Protein AF-A0A0W0SE00-F1 (afdb_monomer_lite)

Organism: NCBI:txid29422

Secondary structure (DSSP, 8-state):
-HHHHHHHHHHHHHHHHHHHHH--SHHHHHHHHHHHHHHHHHHHHHHHHHHT--TTHHHHHHHHHHHHHHHHHHHHHHTT--TTS--SSPP-------S-GGGT---------------------------------PPP----------------------------TT-----HHHHHHHHHHHHHGGGTS---HHHHHHHHHHHHHHHHHHHHHHHHHHHHHHHHHHHHHHHHHHHHHHHHHHHHHHHHHHHHHHHHHHHHHHHHHHHHHHHHHTT----HHHHHHHHHHHHHHHHHHHS----TTTTT-------

InterPro domains:
  IPR004827 Basic-leucine zipper domain [PF00170] (198-258)
  IPR004827 Basic-leucine zipper domain [PS00036] (204-218)
  IPR004827 Basic-leucine zipper domain [PS50217] (198-261)
  IPR004827 Basic-leucine zipper domain [SM00338] (196-260)
  IPR043452 Plant bZIP transcription factors [PTHR22952] (100-255)
  IPR046347 Basic-leucine zipper domain superfamily [SSF57959] (200-258)

Sequence (319 aa):
MLDFYQEEQRKQLTLKLFVEVSFQDNTSKKLSLLTEQQLGLLDKLINLELMGELLDSLSLSNQYALNYDEQQGLLAVLLGTGAASETWLPALNFPTTKTSLSDFLVEESFNLPDLFPTNDEQNILALKSVTTLPPKVTFPGSFFSNPQISLDSSFIIEDSPSLVYSQGNGISKLKGKEVLSDLEKLGQKKEAAKITESQKKEERMIRNRLSAQKSRARKKELKANLEGEFERLTKENETLKTEVLELQVKNQTLKQNLEEEFNMLKTILASIEDRSLQGEPISSQERLLREQIMALLLLSTNAAPITQEELGERPVSSW

Foldseek 3Di:
DLVVLVVVLVVLVVVLVCLVPPDDDPLSVVLNVLSVVLNVLSVVLNVCVVVVPDPCNVVSVVVNVVSLVVSQVSVCVVVVPPPPDDRPDDPPPPVPCPVPVVVVPPPPPPPDDDPDDDDDDDDDDDDDDDDDDDDDDDDDDDDDPPPPPPPPPPPPPDDDDDPPPDPPPDPPPPPVVVLVVVLVVLVVVVVPDDDDPVSVVVNVVSVVVVVVVVVVVVVVVVVVVVVVVVVVVVVVVVVVVVVVVVVVVVVVVVVVVVVVVLVVLVVLLVVQVVCVVVVHDDDPVSVVSNVVSVVVVVVVVPPPPCPVVNVPDDPPDDD

pLDDT: mean 75.25, std 22.8, range [32.91, 98.06]

Radius of gyration: 38.36 Å; chains: 1; bounding box: 84×66×117 Å

Structure (mmCIF, N/CA/C/O backbone):
data_AF-A0A0W0SE00-F1
#
_entry.id   AF-A0A0W0SE00-F1
#
loop_
_atom_site.group_PDB
_atom_site.id
_atom_site.type_symbol
_atom_site.label_atom_id
_atom_site.label_alt_id
_atom_site.label_comp_id
_atom_site.label_asym_id
_atom_site.label_entity_id
_atom_site.label_seq_id
_atom_site.pdbx_PDB_ins_code
_atom_site.Cartn_x
_atom_site.Cartn_y
_atom_site.Cartn_z
_atom_site.occupancy
_atom_site.B_iso_or_equiv
_atom_site.auth_seq_id
_atom_site.auth_comp_id
_atom_site.auth_asym_id
_atom_site.auth_atom_id
_atom_site.pdbx_PDB_model_num
ATOM 1 N N . MET A 1 1 ? 1.188 -16.315 18.667 1.00 87.31 1 MET A N 1
ATOM 2 C CA . MET A 1 1 ? 2.452 -15.635 18.305 1.00 87.31 1 MET A CA 1
ATOM 3 C C . MET A 1 1 ? 2.443 -15.145 16.874 1.00 87.31 1 MET A C 1
ATOM 5 O O . MET A 1 1 ? 2.827 -14.007 16.646 1.00 87.31 1 MET A O 1
ATOM 9 N N . LEU A 1 2 ? 1.943 -15.951 15.937 1.00 91.25 2 LEU A N 1
ATOM 10 C CA . LEU A 1 2 ? 1.813 -15.577 14.529 1.00 91.25 2 LEU A CA 1
ATOM 11 C C . LEU A 1 2 ? 1.192 -14.186 14.294 1.00 91.25 2 LEU A C 1
ATOM 13 O O . LEU A 1 2 ? 1.810 -13.357 13.631 1.00 91.25 2 LEU A O 1
ATOM 17 N N . ASP A 1 3 ? 0.031 -13.901 14.894 1.00 90.06 3 ASP A N 1
ATOM 18 C CA . ASP A 1 3 ? -0.657 -12.608 14.729 1.00 90.06 3 ASP A CA 1
ATOM 19 C C . ASP A 1 3 ? 0.207 -11.419 15.170 1.00 90.06 3 ASP A C 1
ATOM 21 O O . ASP A 1 3 ? 0.224 -10.383 14.509 1.00 90.06 3 ASP A O 1
ATOM 25 N N . PHE A 1 4 ? 0.976 -11.588 16.251 1.00 90.62 4 PHE A N 1
ATOM 26 C CA . PHE A 1 4 ? 1.907 -10.573 16.741 1.00 90.62 4 PHE A CA 1
ATOM 27 C C . PHE A 1 4 ? 3.012 -10.297 15.715 1.00 90.62 4 PHE A C 1
ATOM 29 O O . PHE A 1 4 ? 3.267 -9.139 15.393 1.00 90.62 4 PHE A O 1
ATOM 36 N N . TYR A 1 5 ? 3.632 -11.340 15.151 1.00 93.31 5 TYR A N 1
ATOM 37 C CA . TYR A 1 5 ? 4.670 -11.157 14.133 1.00 93.31 5 TYR A CA 1
ATOM 38 C C . TYR A 1 5 ? 4.123 -10.523 12.852 1.00 93.31 5 TYR A C 1
ATOM 40 O O . TYR A 1 5 ? 4.778 -9.660 12.273 1.00 93.31 5 TYR A O 1
ATOM 48 N N . GLN A 1 6 ? 2.910 -10.890 12.433 1.00 93.94 6 GLN A N 1
ATOM 49 C CA . GLN A 1 6 ? 2.250 -10.270 11.282 1.00 93.94 6 GLN A CA 1
ATOM 50 C C . GLN A 1 6 ? 1.906 -8.799 11.536 1.00 93.94 6 GLN A C 1
ATOM 52 O O . GLN A 1 6 ? 2.046 -7.963 10.643 1.00 93.94 6 GLN A O 1
ATOM 57 N N . GLU A 1 7 ? 1.449 -8.457 12.741 1.00 91.56 7 GLU A N 1
ATOM 58 C CA . GLU A 1 7 ? 1.179 -7.071 13.113 1.00 91.56 7 GLU A CA 1
ATOM 59 C C . GLU A 1 7 ? 2.470 -6.239 13.122 1.00 91.56 7 GLU A C 1
ATOM 61 O O . GLU A 1 7 ? 2.508 -5.154 12.538 1.00 91.56 7 GLU A O 1
ATOM 66 N N . GLU A 1 8 ? 3.547 -6.764 13.711 1.00 92.62 8 GLU A N 1
ATOM 67 C CA . GLU A 1 8 ? 4.860 -6.115 13.692 1.00 92.62 8 GLU A CA 1
ATOM 68 C C . GLU A 1 8 ? 5.407 -5.965 12.267 1.00 92.62 8 GLU A C 1
ATOM 70 O O . GLU A 1 8 ? 5.905 -4.898 11.915 1.00 92.62 8 GLU A O 1
ATOM 75 N N . GLN A 1 9 ? 5.223 -6.957 11.392 1.00 95.31 9 GLN A N 1
ATOM 76 C CA . GLN A 1 9 ? 5.623 -6.868 9.983 1.00 95.31 9 GLN A CA 1
ATOM 77 C C . GLN A 1 9 ? 4.920 -5.704 9.267 1.00 95.31 9 GLN A C 1
ATOM 79 O O . GLN A 1 9 ? 5.565 -4.931 8.553 1.00 95.31 9 GLN A O 1
ATOM 84 N N . ARG A 1 10 ? 3.615 -5.500 9.506 1.00 93.81 10 ARG A N 1
ATOM 85 C CA . ARG A 1 10 ? 2.874 -4.348 8.954 1.00 93.81 10 ARG A CA 1
ATOM 86 C C . ARG A 1 10 ? 3.407 -3.016 9.485 1.00 93.81 10 ARG A C 1
ATOM 88 O O . ARG A 1 10 ? 3.527 -2.057 8.716 1.00 93.81 10 ARG A O 1
ATOM 95 N N . LYS A 1 11 ? 3.751 -2.943 10.776 1.00 91.94 11 LYS A N 1
ATOM 96 C CA . LYS A 1 11 ? 4.345 -1.738 11.382 1.00 91.94 11 LYS A CA 1
ATOM 97 C C . LYS A 1 11 ? 5.709 -1.427 10.770 1.00 91.94 11 LYS A C 1
ATOM 99 O O . LYS A 1 11 ? 5.937 -0.286 10.381 1.00 91.94 11 LYS A O 1
ATOM 104 N N . GLN A 1 12 ? 6.566 -2.432 10.592 1.00 94.44 12 GLN A N 1
ATOM 105 C CA . GLN A 1 12 ? 7.883 -2.270 9.967 1.00 94.44 12 GLN A CA 1
ATOM 106 C C . GLN A 1 12 ? 7.784 -1.850 8.493 1.00 94.44 12 GLN A C 1
ATOM 108 O O . GLN A 1 12 ? 8.523 -0.974 8.050 1.00 94.44 12 GLN A O 1
ATOM 113 N N . LEU A 1 13 ? 6.818 -2.379 7.732 1.00 94.94 13 LEU A N 1
ATOM 114 C CA . LEU A 1 13 ? 6.548 -1.913 6.364 1.00 94.94 13 LEU A CA 1
ATOM 115 C C . LEU A 1 13 ? 6.109 -0.444 6.323 1.00 94.94 13 LEU A C 1
ATOM 117 O O . LEU A 1 13 ? 6.528 0.306 5.438 1.00 94.94 13 LEU A O 1
ATOM 121 N N . THR A 1 14 ? 5.281 -0.034 7.285 1.00 94.06 14 THR A N 1
ATOM 122 C CA . THR A 1 14 ? 4.832 1.359 7.425 1.00 94.06 14 THR A CA 1
ATOM 123 C C . THR A 1 14 ? 6.002 2.272 7.789 1.00 94.06 14 THR A C 1
ATOM 125 O O . THR A 1 14 ? 6.163 3.332 7.188 1.00 94.06 14 THR A O 1
ATOM 128 N N . LEU A 1 15 ? 6.858 1.837 8.719 1.00 93.19 15 LEU A N 1
ATOM 129 C CA . LEU A 1 15 ? 8.076 2.550 9.093 1.00 93.19 15 LEU A CA 1
ATOM 130 C C . LEU A 1 15 ? 9.018 2.712 7.895 1.00 93.19 15 LEU A C 1
ATOM 132 O O . LEU A 1 15 ? 9.495 3.816 7.652 1.00 93.19 15 LEU A O 1
ATOM 136 N N . LYS A 1 16 ? 9.244 1.645 7.119 1.00 95.44 16 LYS A N 1
ATOM 137 C CA . LYS A 1 16 ? 10.085 1.680 5.915 1.00 95.44 16 LYS A CA 1
ATOM 138 C C . LYS A 1 16 ? 9.619 2.767 4.947 1.00 95.44 16 LYS A C 1
ATOM 140 O O . LYS A 1 16 ? 10.407 3.628 4.571 1.00 95.44 16 LYS A O 1
ATOM 145 N N . LEU A 1 17 ? 8.324 2.767 4.624 1.00 94.12 17 LEU A N 1
ATOM 146 C CA . LEU A 1 17 ? 7.707 3.782 3.765 1.00 94.12 17 LEU A CA 1
ATOM 147 C C . LEU A 1 17 ? 7.895 5.195 4.323 1.00 94.12 17 LEU A C 1
ATOM 149 O O . LEU A 1 17 ? 8.269 6.109 3.594 1.00 94.12 17 LEU A O 1
ATOM 153 N N . PHE A 1 18 ? 7.652 5.379 5.621 1.00 93.38 18 PHE A N 1
ATOM 154 C CA . PHE A 1 18 ? 7.815 6.675 6.270 1.00 93.38 18 PHE A CA 1
ATOM 155 C C . PHE A 1 18 ? 9.257 7.190 6.176 1.00 93.38 18 PHE A C 1
ATOM 157 O O . PHE A 1 18 ? 9.465 8.361 5.853 1.00 93.38 18 PHE A O 1
ATOM 164 N N . VAL A 1 19 ? 10.244 6.323 6.417 1.00 93.19 19 VAL A N 1
ATOM 165 C CA . VAL A 1 19 ? 11.670 6.674 6.379 1.00 93.19 19 VAL A CA 1
ATOM 166 C C . VAL A 1 19 ? 12.122 7.014 4.960 1.00 93.19 19 VAL A C 1
ATOM 168 O O . VAL A 1 19 ? 12.795 8.026 4.775 1.00 93.19 19 VAL A O 1
ATOM 171 N N . GLU A 1 20 ? 11.712 6.217 3.969 1.00 92.75 20 GLU A N 1
ATOM 172 C CA . GLU A 1 20 ? 12.029 6.426 2.548 1.00 92.75 20 GLU A CA 1
ATOM 173 C C . GLU A 1 20 ? 11.481 7.755 2.015 1.00 92.75 20 GLU A C 1
ATOM 175 O O . GLU A 1 20 ? 12.159 8.446 1.258 1.00 92.75 20 GLU A O 1
ATOM 180 N N . VAL A 1 21 ? 10.267 8.134 2.427 1.00 92.94 21 VAL A N 1
ATOM 181 C CA . VAL A 1 21 ? 9.614 9.366 1.961 1.00 92.94 21 VAL A CA 1
ATOM 182 C C . VAL A 1 21 ? 10.143 10.605 2.685 1.00 92.94 21 VAL A C 1
ATOM 184 O O . VAL A 1 21 ? 10.264 11.670 2.079 1.00 92.94 21 VAL A O 1
ATOM 187 N N . SER A 1 22 ? 10.440 10.493 3.980 1.00 90.44 22 SER A N 1
ATOM 188 C CA . SER A 1 22 ? 10.633 11.672 4.834 1.00 90.44 22 SER A CA 1
ATOM 189 C C . SER A 1 22 ? 12.093 12.104 4.985 1.00 90.44 22 SER A C 1
ATOM 191 O O . SER A 1 22 ? 12.338 13.259 5.332 1.00 90.44 22 SER A O 1
ATOM 193 N N . PHE A 1 23 ? 13.069 11.218 4.742 1.00 92.19 23 PHE A N 1
ATOM 194 C CA . PHE A 1 23 ? 14.467 11.484 5.097 1.00 92.19 23 PHE A CA 1
ATOM 195 C C . PHE A 1 23 ? 15.470 10.977 4.049 1.00 92.19 23 PHE A C 1
ATOM 197 O O . PHE A 1 23 ? 15.436 9.821 3.636 1.00 92.19 23 PHE A O 1
ATOM 204 N N . GLN A 1 24 ? 16.444 11.815 3.680 1.00 92.25 24 GLN A N 1
ATOM 205 C CA . GLN A 1 24 ? 17.502 11.487 2.703 1.00 92.25 24 GLN A CA 1
ATOM 206 C C . GLN A 1 24 ? 18.919 11.448 3.308 1.00 92.25 24 GLN A C 1
ATOM 208 O O . GLN A 1 24 ? 19.916 11.383 2.584 1.00 92.25 24 GLN A O 1
ATOM 213 N N . ASP A 1 25 ? 19.034 11.529 4.630 1.00 93.25 25 ASP A N 1
ATOM 214 C CA . ASP A 1 25 ? 20.308 11.591 5.334 1.00 93.25 25 ASP A CA 1
ATOM 215 C C . ASP A 1 25 ? 20.946 10.200 5.535 1.00 93.25 25 ASP A C 1
ATOM 217 O O . ASP A 1 25 ? 20.370 9.143 5.279 1.00 93.25 25 ASP A O 1
ATOM 221 N N . ASN A 1 26 ? 22.207 10.169 5.968 1.00 93.50 26 ASN A N 1
ATOM 222 C CA . ASN A 1 26 ? 22.899 8.893 6.194 1.00 93.50 26 ASN A CA 1
ATOM 223 C C . ASN A 1 26 ? 22.262 8.084 7.340 1.00 93.50 26 ASN A C 1
ATOM 225 O O . ASN A 1 26 ? 22.316 6.854 7.343 1.00 93.50 26 ASN A O 1
ATOM 229 N N . THR A 1 27 ? 21.648 8.775 8.298 1.00 91.88 27 THR A N 1
ATOM 230 C CA . THR A 1 27 ? 20.872 8.204 9.400 1.00 91.88 27 THR A CA 1
ATOM 231 C C . THR A 1 27 ? 19.629 7.474 8.891 1.00 91.88 27 THR A C 1
ATOM 233 O O . THR A 1 27 ? 19.405 6.339 9.314 1.00 91.88 27 THR A O 1
ATOM 236 N N . SER A 1 28 ? 18.892 8.032 7.920 1.00 93.88 28 SER A N 1
ATOM 237 C CA . SER A 1 28 ? 17.762 7.341 7.290 1.00 93.88 28 SER A CA 1
ATOM 238 C C . SER A 1 28 ? 18.184 6.121 6.488 1.00 93.88 28 SER A C 1
ATOM 240 O O . SER A 1 28 ? 17.519 5.093 6.567 1.00 93.88 28 SER A O 1
ATOM 242 N N . LYS A 1 29 ? 19.330 6.165 5.794 1.00 95.31 29 LYS A N 1
ATOM 243 C CA . LYS A 1 29 ? 19.872 4.982 5.098 1.00 95.31 29 LYS A CA 1
ATOM 244 C C . LYS A 1 29 ? 20.171 3.840 6.065 1.00 95.31 29 LYS A C 1
ATOM 246 O O . LYS A 1 29 ? 19.823 2.694 5.790 1.00 95.31 29 LYS A O 1
ATOM 251 N N . LYS A 1 30 ? 20.784 4.149 7.215 1.00 96.56 30 LYS A N 1
ATOM 252 C CA . LYS A 1 30 ? 21.054 3.151 8.259 1.00 96.56 30 LYS A CA 1
ATOM 253 C C . LYS A 1 30 ? 19.754 2.600 8.860 1.00 96.56 30 LYS A C 1
ATOM 255 O O . LYS A 1 30 ? 19.639 1.391 9.039 1.00 96.56 30 LYS A O 1
ATOM 260 N N . LEU A 1 31 ? 18.778 3.467 9.135 1.00 95.94 31 LEU A N 1
ATOM 261 C CA . LEU A 1 31 ? 17.471 3.057 9.651 1.00 95.94 31 LEU A CA 1
ATOM 262 C C . LEU A 1 31 ? 16.701 2.193 8.640 1.00 95.94 31 LEU A C 1
ATOM 264 O O . LEU A 1 31 ? 16.123 1.178 9.024 1.00 95.94 31 LEU A O 1
ATOM 268 N N . SER A 1 32 ? 16.739 2.544 7.354 1.00 96.00 32 SER A N 1
ATOM 269 C CA . SER A 1 32 ? 16.134 1.757 6.276 1.00 96.00 32 SER A CA 1
ATOM 270 C C . SER A 1 32 ? 16.753 0.357 6.203 1.00 96.00 32 SER A C 1
ATOM 272 O O . SER A 1 32 ? 16.026 -0.633 6.254 1.00 96.00 32 SER A O 1
ATOM 274 N N . LEU A 1 33 ? 18.089 0.254 6.246 1.00 96.88 33 LEU A N 1
ATOM 275 C CA . LEU A 1 33 ? 18.791 -1.034 6.277 1.00 96.88 33 LEU A CA 1
ATOM 276 C C . LEU A 1 33 ? 18.379 -1.900 7.481 1.00 96.88 33 LEU A C 1
ATOM 278 O O . LEU A 1 33 ? 18.119 -3.091 7.322 1.00 96.88 33 LEU A O 1
ATOM 282 N N . LEU A 1 34 ? 18.295 -1.323 8.684 1.00 96.38 34 LEU A N 1
ATOM 283 C CA . LEU A 1 34 ? 17.838 -2.055 9.874 1.00 96.38 34 LEU A CA 1
ATOM 284 C C . LEU A 1 34 ? 16.376 -2.500 9.752 1.00 96.38 34 LEU A C 1
ATOM 286 O O . LEU A 1 34 ? 16.025 -3.591 10.193 1.00 96.38 34 LEU A O 1
ATOM 290 N N . THR A 1 35 ? 15.528 -1.673 9.138 1.00 95.62 35 THR A N 1
ATOM 291 C CA . THR A 1 35 ? 14.119 -1.998 8.861 1.00 95.62 35 THR A CA 1
ATOM 292 C C . THR A 1 35 ? 13.997 -3.176 7.899 1.00 95.62 35 THR A C 1
ATOM 294 O O . THR A 1 35 ? 13.219 -4.094 8.147 1.00 95.62 35 THR A O 1
ATOM 297 N N . GLU A 1 36 ? 14.820 -3.225 6.853 1.00 96.44 36 GLU A N 1
ATOM 298 C CA . GLU A 1 36 ? 14.884 -4.379 5.948 1.00 96.44 36 GLU A CA 1
ATOM 299 C C . GLU A 1 36 ? 15.373 -5.648 6.648 1.00 96.44 36 GLU A C 1
ATOM 301 O O . GLU A 1 36 ? 14.790 -6.718 6.469 1.00 96.44 36 GLU A O 1
ATOM 306 N N . GLN A 1 37 ? 16.403 -5.535 7.490 1.00 96.81 37 GLN A N 1
ATOM 307 C CA . GLN A 1 37 ? 16.887 -6.668 8.279 1.00 96.81 37 GLN A CA 1
ATOM 308 C C . GLN A 1 37 ? 15.803 -7.210 9.214 1.00 96.81 37 GLN A C 1
ATOM 310 O O . GLN A 1 37 ? 15.642 -8.425 9.321 1.00 96.81 37 GLN A O 1
ATOM 315 N N . GLN A 1 38 ? 15.037 -6.335 9.868 1.00 95.62 38 GLN A N 1
ATOM 316 C CA . GLN A 1 38 ? 13.934 -6.758 10.724 1.00 95.62 38 GLN A CA 1
ATOM 317 C C . GLN A 1 38 ? 12.791 -7.421 9.969 1.00 95.62 38 GLN A C 1
ATOM 319 O O . GLN A 1 38 ? 12.275 -8.424 10.454 1.00 95.62 38 GLN A O 1
ATOM 324 N N . LEU A 1 39 ? 12.421 -6.911 8.792 1.00 96.56 39 LEU A N 1
ATOM 325 C CA . LEU A 1 39 ? 11.435 -7.574 7.938 1.00 96.56 39 LEU A CA 1
ATOM 326 C C . LEU A 1 39 ? 11.886 -9.001 7.601 1.00 96.56 39 LEU A C 1
ATOM 328 O O . LEU A 1 39 ? 11.121 -9.939 7.793 1.00 96.56 39 LEU A O 1
ATOM 332 N N . GLY A 1 40 ? 13.161 -9.188 7.241 1.00 95.75 40 GLY A N 1
ATOM 333 C CA . GLY A 1 40 ? 13.716 -10.521 6.995 1.00 95.75 40 GLY A CA 1
ATOM 334 C C . GLY A 1 40 ? 13.740 -11.436 8.229 1.00 95.75 40 GLY A C 1
ATOM 335 O O . GLY A 1 40 ? 13.597 -12.651 8.093 1.00 95.75 40 GLY A O 1
ATOM 336 N N . LEU A 1 41 ? 13.913 -10.892 9.440 1.00 95.75 41 LEU A N 1
ATOM 337 C CA . LEU A 1 41 ? 13.805 -11.665 10.688 1.00 95.75 41 LEU A CA 1
ATOM 338 C C . LEU A 1 41 ? 12.354 -12.049 10.994 1.00 95.75 41 LEU A C 1
ATOM 340 O O . LEU A 1 41 ? 12.101 -13.187 11.386 1.00 95.75 41 LEU A O 1
ATOM 344 N N . LEU A 1 42 ? 11.408 -11.132 10.783 1.00 95.62 42 LEU A N 1
ATOM 345 C CA . LEU A 1 42 ? 9.980 -11.385 10.961 1.00 95.62 42 LEU A CA 1
ATOM 346 C C . LEU A 1 42 ? 9.474 -12.440 9.980 1.00 95.62 42 LEU A C 1
ATOM 348 O O . LEU A 1 42 ? 8.769 -13.346 10.407 1.00 95.62 42 LEU A O 1
ATOM 352 N N . ASP A 1 43 ? 9.896 -12.400 8.715 1.00 96.50 43 ASP A N 1
ATOM 353 C CA . ASP A 1 43 ? 9.551 -13.428 7.726 1.00 96.50 43 ASP A CA 1
ATOM 354 C C . ASP A 1 43 ? 10.013 -14.817 8.183 1.00 96.50 43 ASP A C 1
ATOM 356 O O . ASP A 1 43 ? 9.270 -15.794 8.094 1.00 96.50 43 ASP A O 1
ATOM 360 N N . LYS A 1 44 ? 11.230 -14.918 8.734 1.00 95.88 44 LYS A N 1
ATOM 361 C CA . LYS A 1 44 ? 11.749 -16.177 9.292 1.00 95.88 44 LYS A CA 1
ATOM 362 C C . LYS A 1 44 ? 10.951 -16.636 10.510 1.00 95.88 44 LYS A C 1
ATOM 364 O O . LYS A 1 44 ? 10.607 -17.809 10.582 1.00 95.88 44 LYS A O 1
ATOM 369 N N . LEU A 1 45 ? 10.635 -15.733 11.439 1.00 94.62 45 LEU A N 1
ATOM 370 C CA . LEU A 1 45 ? 9.844 -16.044 12.635 1.00 94.62 45 LEU A CA 1
ATOM 371 C C . LEU A 1 45 ? 8.416 -16.484 12.285 1.00 94.62 45 LEU A C 1
ATOM 373 O O 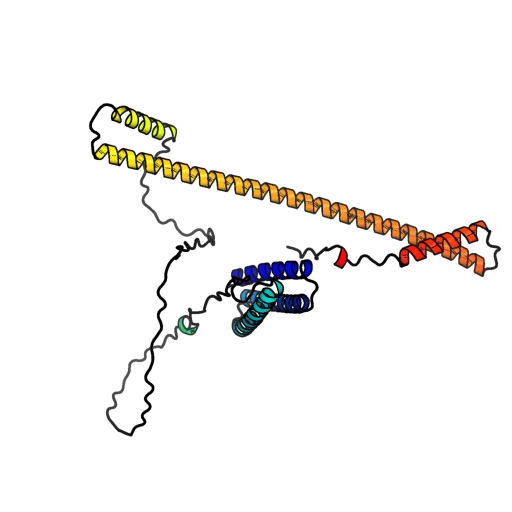. LEU A 1 45 ? 7.931 -17.467 12.835 1.00 94.62 45 LEU A O 1
ATOM 377 N N . ILE A 1 46 ? 7.770 -15.806 11.333 1.00 95.12 46 ILE A N 1
ATOM 378 C CA . ILE A 1 46 ? 6.453 -16.175 10.798 1.00 95.12 46 ILE A CA 1
ATOM 379 C C . ILE A 1 46 ? 6.513 -17.572 10.178 1.00 95.12 46 ILE A C 1
ATOM 381 O O . ILE A 1 46 ? 5.666 -18.409 10.479 1.00 95.12 46 ILE A O 1
ATOM 385 N N . ASN A 1 47 ? 7.528 -17.847 9.354 1.00 94.62 47 ASN A N 1
ATOM 386 C CA . ASN A 1 47 ? 7.694 -19.157 8.728 1.00 94.62 47 ASN A CA 1
ATOM 387 C C . ASN A 1 47 ? 7.947 -20.267 9.759 1.00 94.62 47 ASN A C 1
ATOM 389 O O . ASN A 1 47 ? 7.334 -21.324 9.655 1.00 94.62 47 ASN A O 1
ATOM 393 N N . LEU A 1 48 ? 8.791 -20.039 10.770 1.00 94.62 48 LEU A N 1
ATOM 394 C CA . LEU A 1 48 ? 9.030 -21.016 11.842 1.00 94.62 48 LEU A CA 1
ATOM 395 C C . LEU A 1 48 ? 7.762 -21.310 12.646 1.00 94.62 48 LEU A C 1
ATOM 397 O O . LEU A 1 48 ? 7.474 -22.471 12.929 1.00 94.62 48 LEU A O 1
ATOM 401 N N . GLU A 1 49 ? 6.981 -20.276 12.965 1.00 93.50 49 GLU A N 1
ATOM 402 C CA . GLU A 1 49 ? 5.706 -20.419 13.671 1.00 93.50 49 GLU A CA 1
ATOM 403 C C . GLU A 1 49 ? 4.684 -21.208 12.834 1.00 93.50 49 GLU A C 1
ATOM 405 O O . GLU A 1 49 ? 3.978 -22.059 13.368 1.00 93.50 49 GLU A O 1
ATOM 410 N N . LEU A 1 50 ? 4.639 -20.978 11.516 1.00 93.81 50 LEU A N 1
ATOM 411 C CA . LEU A 1 50 ? 3.794 -21.741 10.589 1.00 93.81 50 LEU A CA 1
ATOM 412 C C . LEU A 1 50 ? 4.233 -23.208 10.456 1.00 93.81 50 LEU A C 1
ATOM 414 O O . LEU A 1 50 ? 3.383 -24.081 10.287 1.00 93.81 50 LEU A O 1
ATOM 418 N N . MET A 1 51 ? 5.538 -23.483 10.532 1.00 93.75 51 MET A N 1
ATOM 419 C CA . MET A 1 51 ? 6.100 -24.840 10.458 1.00 93.75 51 MET A CA 1
ATOM 420 C C . MET A 1 51 ? 6.082 -25.577 11.808 1.00 93.75 51 MET A C 1
ATOM 422 O O . MET A 1 51 ? 6.272 -26.791 11.843 1.00 93.75 51 MET A O 1
ATOM 426 N N . GLY A 1 52 ? 5.849 -24.870 12.919 1.00 90.69 52 GLY A N 1
ATOM 427 C CA . GLY A 1 52 ? 5.883 -25.432 14.272 1.00 90.69 52 GLY A CA 1
ATOM 428 C C . GLY A 1 52 ? 7.293 -25.748 14.794 1.00 90.69 52 GLY A C 1
ATOM 429 O O . GLY A 1 52 ? 7.437 -26.529 15.735 1.00 90.69 52 GLY A O 1
ATOM 430 N N . GLU A 1 53 ? 8.344 -25.168 14.206 1.00 89.12 53 GLU A N 1
ATOM 431 C CA . GLU A 1 53 ? 9.737 -25.405 14.605 1.00 89.12 53 GLU A CA 1
ATOM 432 C C . GLU A 1 53 ? 10.191 -24.408 15.688 1.00 89.12 53 GLU A C 1
ATOM 434 O O . GLU A 1 53 ? 10.377 -23.218 15.440 1.00 89.12 53 GLU A O 1
ATOM 439 N N . LEU A 1 54 ? 10.407 -24.899 16.915 1.00 79.00 54 LEU A N 1
ATOM 440 C CA . LEU A 1 54 ? 10.745 -24.060 18.078 1.00 79.00 54 LEU A CA 1
ATOM 441 C C . LEU A 1 54 ? 12.245 -23.779 18.264 1.00 79.00 54 LEU A C 1
ATOM 443 O O . LEU A 1 54 ? 12.592 -22.800 18.927 1.00 79.00 54 LEU A O 1
ATOM 447 N N . LEU A 1 55 ? 13.138 -24.617 17.721 1.00 75.25 55 LEU A N 1
ATOM 448 C CA . LEU A 1 55 ? 14.557 -24.618 18.114 1.00 75.25 55 LEU A CA 1
ATOM 449 C C . LEU A 1 55 ? 15.313 -23.328 17.744 1.00 75.25 55 LEU A C 1
ATOM 451 O O . LEU A 1 55 ? 16.275 -22.989 18.429 1.00 75.25 55 LEU A O 1
ATOM 455 N N . ASP A 1 56 ? 14.865 -22.596 16.720 1.00 86.06 56 ASP A N 1
ATOM 456 C CA . ASP A 1 56 ? 15.555 -21.395 16.216 1.00 86.06 56 ASP A CA 1
ATOM 457 C C . ASP A 1 56 ? 14.814 -20.076 16.528 1.00 86.06 56 ASP A C 1
ATOM 459 O O . ASP A 1 56 ? 15.339 -18.976 16.335 1.00 86.06 56 ASP A O 1
ATOM 463 N N . SER A 1 57 ? 13.600 -20.169 17.088 1.00 88.81 57 SER A N 1
ATOM 464 C CA . SER A 1 57 ? 12.739 -19.010 17.367 1.00 88.81 57 SER A CA 1
ATOM 465 C C . SER A 1 57 ? 13.347 -18.068 18.417 1.00 88.81 57 SER A C 1
ATOM 467 O O . SER A 1 57 ? 13.325 -16.847 18.256 1.00 88.81 57 SER A O 1
ATOM 469 N N . LEU A 1 58 ? 13.986 -18.613 19.461 1.00 89.00 58 LEU A N 1
ATOM 470 C CA . LEU A 1 58 ? 14.573 -17.803 20.536 1.00 89.00 58 LEU A CA 1
ATOM 471 C C . LEU A 1 58 ? 15.770 -16.962 20.059 1.00 89.00 58 LEU A C 1
ATOM 473 O O . LEU A 1 58 ? 15.886 -15.791 20.419 1.00 89.00 58 LEU A O 1
ATOM 477 N N . SER A 1 59 ? 16.652 -17.547 19.243 1.00 92.44 59 SER A N 1
ATOM 478 C CA . SER A 1 59 ? 17.820 -16.855 18.682 1.00 92.44 59 SER A CA 1
ATOM 479 C C . SER A 1 59 ? 17.387 -15.690 17.786 1.00 92.44 59 SER A C 1
ATOM 481 O O . SER A 1 59 ? 17.821 -14.551 17.979 1.00 92.44 59 SER A O 1
ATOM 483 N N . LEU A 1 60 ? 16.442 -15.952 16.877 1.00 93.38 60 LEU A N 1
ATOM 484 C CA . LEU A 1 60 ? 15.870 -14.944 15.985 1.00 93.38 60 LEU A CA 1
ATOM 485 C C . LEU A 1 60 ? 15.100 -13.857 16.741 1.00 93.38 60 LEU A C 1
ATOM 487 O O . LEU A 1 60 ? 15.220 -12.681 16.402 1.00 93.38 60 LEU A O 1
ATOM 491 N N . SER A 1 61 ? 14.361 -14.215 17.795 1.00 90.94 61 SER A N 1
ATOM 492 C CA . SER A 1 61 ? 13.645 -13.252 18.637 1.00 90.94 61 SER A CA 1
ATOM 493 C C . SER A 1 61 ? 14.601 -12.313 19.379 1.00 90.94 61 SER A C 1
ATOM 495 O O . SER A 1 61 ? 14.338 -11.114 19.468 1.00 90.94 61 SER A O 1
ATOM 497 N N . ASN A 1 62 ? 15.729 -12.829 19.878 1.00 91.56 62 ASN A N 1
ATOM 498 C CA . ASN A 1 62 ? 16.762 -12.006 20.512 1.00 91.56 62 ASN A CA 1
ATOM 499 C C . ASN A 1 62 ? 17.434 -11.070 19.499 1.00 91.56 62 ASN A C 1
ATOM 501 O O . ASN A 1 62 ? 17.661 -9.898 19.796 1.00 91.56 62 ASN A O 1
ATOM 505 N N . GLN A 1 63 ? 17.716 -11.564 18.290 1.00 94.12 63 GLN A N 1
ATOM 506 C CA . GLN A 1 63 ? 18.272 -10.739 17.219 1.00 94.12 63 GLN A CA 1
ATOM 507 C C . GLN A 1 63 ? 17.293 -9.637 16.787 1.00 94.12 63 GLN A C 1
ATOM 509 O O . GLN A 1 63 ? 17.698 -8.493 16.587 1.00 94.12 63 GLN A O 1
ATOM 514 N N . TYR A 1 64 ? 16.001 -9.960 16.701 1.00 93.88 64 TYR A N 1
ATOM 515 C CA . TYR A 1 64 ? 14.950 -8.991 16.407 1.00 93.88 64 TYR A CA 1
ATOM 516 C C . TYR A 1 64 ? 14.886 -7.890 17.477 1.00 93.88 64 TYR A C 1
ATOM 518 O O . TYR A 1 64 ? 14.876 -6.711 17.126 1.00 93.88 64 TYR A O 1
ATOM 526 N N . ALA A 1 65 ? 14.929 -8.262 18.764 1.00 91.75 65 ALA A N 1
ATOM 527 C CA . ALA A 1 65 ? 14.926 -7.318 19.883 1.00 91.75 65 ALA A CA 1
ATOM 528 C C . ALA A 1 65 ? 16.118 -6.345 19.841 1.00 91.75 65 ALA A C 1
ATOM 530 O O . ALA A 1 65 ? 15.926 -5.137 19.941 1.00 91.75 65 ALA A O 1
ATOM 531 N N . LEU A 1 66 ? 17.335 -6.855 19.612 1.00 92.44 66 LEU A N 1
ATOM 532 C CA . LEU A 1 66 ? 18.541 -6.023 19.508 1.00 92.44 66 LEU A CA 1
ATOM 533 C C . LEU A 1 66 ? 18.447 -5.012 18.359 1.00 92.44 66 LEU A C 1
ATOM 535 O O . LEU A 1 66 ? 18.753 -3.833 18.542 1.00 92.44 66 LEU A O 1
ATOM 539 N N . ASN A 1 67 ? 17.977 -5.455 17.189 1.00 93.56 67 ASN A N 1
ATOM 540 C CA . ASN A 1 67 ? 17.779 -4.563 16.048 1.00 93.56 67 ASN A CA 1
ATOM 541 C C . ASN A 1 67 ? 16.711 -3.497 16.340 1.00 93.56 67 ASN A C 1
ATOM 543 O O . ASN A 1 67 ? 16.808 -2.378 15.842 1.00 93.56 67 ASN A O 1
ATOM 547 N N . TYR A 1 68 ? 15.696 -3.832 17.139 1.00 92.69 68 TYR A N 1
ATOM 548 C CA . TYR A 1 68 ? 14.592 -2.928 17.468 1.00 92.69 68 TYR A CA 1
ATOM 549 C C . TYR A 1 68 ? 15.034 -1.790 18.378 1.00 92.69 68 TYR A C 1
ATOM 551 O O . TYR A 1 68 ? 14.684 -0.634 18.143 1.00 92.69 68 TYR A O 1
ATOM 559 N N . ASP A 1 69 ? 15.862 -2.099 19.371 1.00 90.50 69 ASP A N 1
ATOM 560 C CA . ASP A 1 69 ? 16.444 -1.090 20.251 1.00 90.50 69 ASP A CA 1
ATOM 561 C C . ASP A 1 69 ? 17.354 -0.128 19.466 1.00 90.50 69 ASP A C 1
ATOM 563 O O . ASP A 1 69 ? 17.322 1.087 19.682 1.00 90.50 69 ASP A O 1
ATOM 567 N N . GLU A 1 70 ? 18.121 -0.641 18.496 1.00 94.19 70 GLU A N 1
ATOM 568 C CA . GLU A 1 70 ? 18.936 0.209 17.621 1.00 94.19 70 GLU A CA 1
ATOM 569 C C . GLU A 1 70 ? 18.072 1.105 16.716 1.00 94.19 70 GLU A C 1
ATOM 571 O O . GLU A 1 70 ? 18.353 2.302 16.585 1.00 94.19 70 GLU A O 1
ATOM 576 N N . GLN A 1 71 ? 16.994 0.569 16.133 1.00 93.94 71 GLN A N 1
ATOM 577 C CA . GLN A 1 71 ? 16.040 1.356 15.342 1.00 93.94 71 GLN A CA 1
ATOM 578 C C . GLN A 1 71 ? 15.401 2.483 16.156 1.00 93.94 71 GLN A C 1
ATOM 580 O O . GLN A 1 71 ? 15.321 3.608 15.664 1.00 93.94 71 GLN A O 1
ATOM 585 N N . GLN A 1 72 ? 14.980 2.208 17.394 1.00 90.19 72 GLN A N 1
ATOM 586 C CA . GLN A 1 72 ? 14.432 3.219 18.305 1.00 90.19 72 GLN A CA 1
ATOM 587 C C . GLN A 1 72 ? 15.427 4.355 18.538 1.00 90.19 72 GLN A C 1
ATOM 589 O O . GLN A 1 72 ? 15.061 5.530 18.469 1.00 90.19 72 GLN A O 1
ATOM 594 N N . GLY A 1 73 ? 16.700 4.013 18.759 1.00 90.50 73 GLY A N 1
ATOM 595 C CA . GLY A 1 73 ? 17.767 4.997 18.921 1.00 90.50 73 GLY A CA 1
ATOM 596 C C . GLY A 1 73 ? 17.926 5.896 17.694 1.00 90.50 73 GLY A C 1
ATOM 597 O O . GLY A 1 73 ? 18.008 7.116 17.829 1.00 90.50 73 GLY A O 1
ATOM 598 N N . LEU A 1 74 ? 17.923 5.318 16.490 1.00 92.94 74 LEU A N 1
ATOM 599 C CA . LEU A 1 74 ? 18.030 6.089 15.246 1.00 92.94 74 LEU A CA 1
ATOM 600 C C . LEU A 1 74 ? 16.786 6.939 14.966 1.00 92.94 74 LEU A C 1
ATOM 602 O O . LEU A 1 74 ? 16.923 8.075 14.513 1.00 92.94 74 LEU A O 1
ATOM 606 N N . LEU A 1 75 ? 15.591 6.423 15.258 1.00 91.00 75 LEU A N 1
ATOM 607 C CA . LEU A 1 75 ? 14.340 7.168 15.119 1.00 91.00 75 LEU A CA 1
ATOM 608 C C . LEU A 1 75 ? 14.294 8.385 16.039 1.00 91.00 75 LEU A C 1
ATOM 610 O O . LEU A 1 75 ? 13.929 9.469 15.590 1.00 91.00 75 LEU A O 1
ATOM 614 N N . ALA A 1 76 ? 14.719 8.234 17.294 1.00 89.81 76 ALA A N 1
ATOM 615 C CA . ALA A 1 76 ? 14.794 9.349 18.233 1.00 89.81 76 ALA A CA 1
ATOM 616 C C . ALA A 1 76 ? 15.745 10.452 17.734 1.00 89.81 76 ALA A C 1
ATOM 618 O O . ALA A 1 76 ? 15.428 11.639 17.830 1.00 89.81 76 ALA A O 1
ATOM 619 N N . VAL A 1 77 ? 16.885 10.066 17.145 1.00 91.62 77 VAL A N 1
ATOM 620 C CA . VAL A 1 77 ? 17.832 11.013 16.531 1.00 91.62 77 VAL A CA 1
ATOM 621 C C . VAL A 1 77 ? 17.202 11.730 15.333 1.00 91.62 77 VAL A C 1
ATOM 623 O O . VAL A 1 77 ? 17.296 12.953 15.248 1.00 91.62 77 VAL A O 1
ATOM 626 N N . LEU A 1 78 ? 16.540 10.995 14.434 1.00 91.25 78 LEU A N 1
ATOM 627 C CA . LEU A 1 78 ? 15.917 11.546 13.223 1.00 91.25 78 LEU A CA 1
ATOM 628 C C . LEU A 1 78 ? 14.768 12.509 13.520 1.00 91.25 78 LEU A C 1
ATOM 630 O O . LEU A 1 78 ? 14.641 13.544 12.871 1.00 91.25 78 LEU A O 1
ATOM 634 N N . LEU A 1 79 ? 13.940 12.190 14.513 1.00 89.38 79 LEU A N 1
ATOM 635 C CA . LEU A 1 79 ? 12.779 13.002 14.873 1.00 89.38 79 LEU A CA 1
ATOM 636 C C . LEU A 1 79 ? 13.151 14.236 15.709 1.00 89.38 79 LEU A C 1
ATOM 638 O O . LEU A 1 79 ? 12.278 15.035 16.048 1.00 89.38 79 LEU A O 1
ATOM 642 N N . GLY A 1 80 ? 14.434 14.408 16.059 1.00 88.19 80 GLY A N 1
ATOM 643 C CA . GLY A 1 80 ? 14.902 15.510 16.905 1.00 88.19 80 GLY A CA 1
ATOM 644 C C . GLY A 1 80 ? 14.290 15.488 18.306 1.00 88.19 80 GLY A C 1
ATOM 645 O O . GLY A 1 80 ? 14.387 16.455 19.065 1.00 88.19 80 GLY A O 1
ATOM 646 N N . THR A 1 81 ? 13.642 14.385 18.658 1.00 74.25 81 THR A N 1
ATOM 647 C CA . THR A 1 81 ? 13.042 14.185 19.952 1.00 74.25 81 THR A CA 1
ATOM 648 C C . THR A 1 81 ? 14.151 13.724 20.883 1.00 74.25 81 THR A C 1
ATOM 650 O O . THR A 1 81 ? 14.618 12.589 20.801 1.00 74.25 81 THR A O 1
ATOM 653 N N . GLY A 1 82 ? 14.630 14.625 21.746 1.00 61.75 82 GLY A N 1
ATOM 654 C CA . GLY A 1 82 ? 15.583 14.260 22.797 1.00 61.75 82 GLY A CA 1
ATOM 655 C C . GLY A 1 82 ? 15.091 13.051 23.606 1.00 61.75 82 GLY A C 1
ATOM 656 O O . GLY A 1 82 ? 13.918 12.694 23.531 1.00 61.75 82 GLY A O 1
ATOM 657 N N . ALA A 1 83 ? 15.975 12.452 24.411 1.00 53.41 83 ALA A N 1
ATOM 658 C CA . ALA A 1 83 ? 15.807 11.175 25.134 1.00 53.41 83 ALA A CA 1
ATOM 659 C C . ALA A 1 83 ? 14.548 11.005 26.032 1.00 53.41 83 ALA A C 1
ATOM 661 O O . ALA A 1 83 ? 14.446 10.020 26.757 1.00 53.41 83 ALA A O 1
ATOM 662 N N . ALA A 1 84 ? 13.612 11.955 26.024 1.00 48.84 84 ALA A N 1
ATOM 663 C CA . ALA A 1 84 ? 12.382 11.984 26.800 1.00 48.84 84 ALA A CA 1
ATOM 664 C C . ALA A 1 84 ? 11.086 11.843 25.971 1.00 48.84 84 ALA A C 1
ATOM 666 O O . ALA A 1 84 ? 10.011 11.935 26.559 1.00 48.84 84 ALA A O 1
ATOM 667 N N . SER A 1 85 ? 11.129 11.649 24.647 1.00 47.97 85 SER A N 1
ATOM 668 C CA . SER A 1 85 ? 9.890 11.406 23.896 1.00 47.97 85 SER A CA 1
ATOM 669 C C . SER A 1 85 ? 9.484 9.944 23.945 1.00 47.97 85 SER A C 1
ATOM 671 O O . SER A 1 85 ? 10.311 9.062 23.728 1.00 47.97 85 SER A O 1
ATOM 673 N N . GLU A 1 86 ? 8.195 9.735 24.173 1.00 55.41 86 GLU A N 1
ATOM 674 C CA . GLU A 1 86 ? 7.438 8.516 23.904 1.00 55.41 86 GLU A CA 1
ATOM 675 C C . GLU A 1 86 ? 8.096 7.654 22.818 1.00 55.41 86 GLU A C 1
ATOM 677 O O . GLU A 1 86 ? 8.358 8.114 21.706 1.00 55.41 86 GLU A O 1
ATOM 682 N N . THR A 1 87 ? 8.417 6.412 23.176 1.00 57.81 87 THR A N 1
ATOM 683 C CA . THR A 1 87 ? 8.933 5.406 22.253 1.00 57.81 87 THR A CA 1
ATOM 684 C C . THR A 1 87 ? 7.956 5.279 21.087 1.00 57.81 87 THR A C 1
ATOM 686 O O . THR A 1 87 ? 6.822 4.835 21.257 1.00 57.81 87 THR A O 1
ATOM 689 N N . TRP A 1 88 ? 8.387 5.723 19.905 1.00 62.59 88 TRP A N 1
ATOM 690 C CA . TRP A 1 88 ? 7.542 5.762 18.709 1.00 62.59 88 TRP A CA 1
ATOM 691 C C . TRP A 1 88 ? 7.198 4.367 18.205 1.00 62.59 88 TRP A C 1
ATOM 693 O O . TRP A 1 88 ? 6.135 4.172 17.617 1.00 62.59 88 TRP A O 1
ATOM 703 N N . LEU A 1 89 ? 8.067 3.389 18.471 1.00 64.56 89 LEU A N 1
ATOM 704 C CA . LEU A 1 89 ? 7.693 1.991 18.328 1.00 64.56 89 LEU A CA 1
ATOM 705 C C . LEU A 1 89 ? 7.219 1.454 19.695 1.00 64.56 89 LEU A C 1
ATOM 707 O O . LEU A 1 89 ? 7.837 1.760 20.720 1.00 64.56 89 LEU A O 1
ATOM 711 N N . PRO A 1 90 ? 6.103 0.710 19.750 1.00 69.00 90 PRO A N 1
ATOM 712 C CA . PRO A 1 90 ? 5.572 0.183 21.002 1.00 69.00 90 PRO A CA 1
ATOM 713 C C . PRO A 1 90 ? 6.613 -0.675 21.732 1.00 69.00 90 PRO A C 1
ATOM 715 O O . PRO A 1 90 ? 7.472 -1.293 2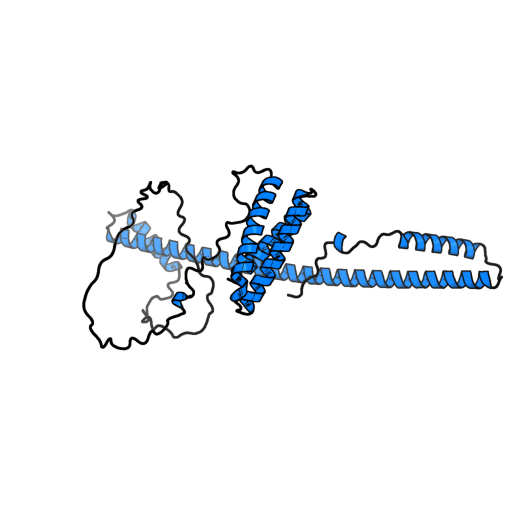1.117 1.00 69.00 90 PRO A O 1
ATOM 718 N N . ALA A 1 91 ? 6.556 -0.742 23.063 1.00 72.50 91 ALA A N 1
ATOM 719 C CA . ALA A 1 91 ? 7.431 -1.661 23.786 1.00 72.50 91 ALA A CA 1
ATOM 720 C C . ALA A 1 91 ? 7.224 -3.090 23.256 1.00 72.50 91 ALA A C 1
ATOM 722 O O . ALA A 1 91 ? 6.078 -3.546 23.155 1.00 72.50 91 ALA A O 1
ATOM 723 N N . LEU A 1 92 ? 8.321 -3.783 22.931 1.00 72.00 92 LEU A N 1
ATOM 724 C CA . LEU A 1 92 ? 8.285 -5.189 22.547 1.00 72.00 92 LEU A CA 1
ATOM 725 C C . LEU A 1 92 ? 7.852 -6.022 23.749 1.00 72.00 92 LEU A C 1
ATOM 727 O O . LEU A 1 92 ? 8.656 -6.523 24.532 1.00 72.00 92 LEU A O 1
ATOM 731 N N . ASN A 1 93 ? 6.543 -6.176 23.889 1.00 70.75 93 ASN A N 1
ATOM 732 C CA . ASN A 1 93 ? 5.955 -7.139 24.793 1.00 70.75 93 ASN A CA 1
ATOM 733 C C . ASN A 1 93 ? 6.013 -8.495 24.099 1.00 70.75 93 ASN A C 1
ATOM 735 O O . ASN A 1 93 ? 4.992 -9.003 23.637 1.00 70.75 93 ASN A O 1
ATOM 739 N N . PHE A 1 94 ? 7.211 -9.081 24.015 1.00 67.38 94 PHE A N 1
ATOM 740 C CA . PHE A 1 94 ? 7.291 -10.512 23.767 1.00 67.38 94 PHE A CA 1
ATOM 741 C C . PHE A 1 94 ? 6.421 -11.165 24.836 1.00 67.38 94 PHE A C 1
ATOM 743 O O . PHE A 1 94 ? 6.614 -10.861 26.023 1.00 67.38 94 PHE A O 1
ATOM 750 N N . PRO A 1 95 ? 5.436 -12.001 24.473 1.00 55.94 95 PRO A N 1
ATOM 751 C CA . PRO A 1 95 ? 4.734 -12.767 25.476 1.00 55.94 95 PRO A CA 1
ATOM 752 C C . PRO A 1 95 ? 5.803 -13.620 26.125 1.00 55.94 95 PRO A C 1
ATOM 754 O O . PRO A 1 95 ? 6.349 -14.543 25.525 1.00 55.94 95 PRO A O 1
ATOM 757 N N . THR A 1 96 ? 6.184 -13.214 27.334 1.00 55.09 96 THR A N 1
ATOM 758 C CA . THR A 1 96 ? 7.164 -13.931 28.121 1.00 55.09 96 THR A CA 1
ATOM 759 C C . THR A 1 96 ? 6.619 -15.339 28.196 1.00 55.09 96 THR A C 1
ATOM 761 O O . THR A 1 96 ? 5.520 -15.519 28.727 1.00 55.09 96 THR A O 1
ATOM 764 N N . THR A 1 97 ? 7.330 -16.296 27.609 1.00 51.19 97 THR A N 1
ATOM 765 C CA . THR A 1 97 ? 7.044 -17.726 27.678 1.00 51.19 97 THR A CA 1
ATOM 766 C C . THR A 1 97 ? 7.196 -18.150 29.138 1.00 51.19 97 THR A C 1
ATOM 768 O O . THR A 1 97 ? 8.193 -18.732 29.548 1.00 51.19 97 THR A O 1
ATOM 771 N N . LYS A 1 98 ? 6.253 -17.721 29.978 1.00 49.16 98 LYS A N 1
ATOM 772 C CA . LYS A 1 98 ? 6.125 -18.103 31.382 1.00 49.16 98 LYS A CA 1
ATOM 773 C C . LYS A 1 98 ? 5.305 -19.374 31.526 1.00 49.16 98 LYS A C 1
ATOM 775 O O . LYS A 1 98 ? 5.304 -19.947 32.604 1.00 49.16 98 LYS A O 1
ATOM 780 N N . THR A 1 99 ? 4.692 -19.857 30.451 1.00 48.44 99 THR A N 1
ATOM 781 C CA . THR A 1 99 ? 4.495 -21.290 30.256 1.00 48.44 99 THR A CA 1
ATOM 782 C C . THR A 1 99 ? 5.860 -21.872 29.933 1.00 48.44 99 THR A C 1
ATOM 784 O O . THR A 1 99 ? 6.269 -21.981 28.779 1.00 48.44 99 THR A O 1
ATOM 787 N N . SER A 1 100 ? 6.618 -22.128 30.995 1.00 43.19 100 SER A N 1
ATOM 788 C CA . SER A 1 100 ? 7.855 -22.877 30.905 1.00 43.19 100 SER A CA 1
ATOM 789 C C . SER A 1 100 ? 7.564 -24.170 30.148 1.00 43.19 100 SER A C 1
ATOM 791 O O . SER A 1 100 ? 6.579 -24.848 30.436 1.00 43.19 100 SER A O 1
ATOM 793 N N . LEU A 1 101 ? 8.418 -24.539 29.196 1.00 45.94 101 LEU A N 1
ATOM 794 C CA . LEU A 1 101 ? 8.332 -25.834 28.512 1.00 45.94 101 LEU A CA 1
ATOM 795 C C . LEU A 1 101 ? 8.373 -27.009 29.523 1.00 45.94 101 LEU A C 1
ATOM 797 O O . LEU A 1 101 ? 7.938 -28.113 29.208 1.00 45.94 101 LEU A O 1
ATOM 801 N N . SER A 1 102 ? 8.836 -26.750 30.757 1.00 48.62 102 SER A N 1
ATOM 802 C CA . SER A 1 102 ? 8.769 -27.676 31.894 1.00 48.62 102 SER A CA 1
ATOM 803 C C . SER A 1 102 ? 7.353 -27.975 32.395 1.00 48.62 102 SER A C 1
ATOM 805 O O . SER A 1 102 ? 7.177 -28.989 33.051 1.00 48.62 102 SER A O 1
ATOM 807 N N . ASP A 1 103 ? 6.346 -27.152 32.088 1.00 46.41 103 ASP A N 1
ATOM 808 C CA . ASP A 1 103 ? 4.949 -27.423 32.466 1.00 46.41 103 ASP A CA 1
ATOM 809 C C . ASP A 1 103 ? 4.254 -28.370 31.467 1.00 46.41 103 ASP A C 1
ATOM 811 O O . ASP A 1 103 ? 3.232 -28.973 31.788 1.00 46.41 103 ASP A O 1
ATOM 815 N N . PHE A 1 104 ? 4.819 -28.530 30.261 1.00 41.38 104 PHE A N 1
ATOM 816 C CA . PHE A 1 104 ? 4.373 -29.503 29.253 1.00 41.38 104 PHE A CA 1
ATOM 817 C C . PHE A 1 104 ? 5.186 -30.802 29.262 1.00 41.38 104 PHE A C 1
ATOM 819 O O . PHE A 1 104 ? 4.687 -31.836 28.820 1.00 41.38 104 PHE A O 1
ATOM 826 N N . LEU A 1 105 ? 6.393 -30.785 29.831 1.00 43.09 105 LEU A N 1
ATOM 827 C CA . LEU A 1 105 ? 7.043 -31.993 30.330 1.00 43.09 105 LEU A CA 1
ATOM 828 C C . LEU A 1 105 ? 6.480 -32.312 31.716 1.00 43.09 105 LEU A C 1
ATOM 830 O O . LEU A 1 105 ? 7.164 -32.205 32.731 1.00 43.09 105 LEU A O 1
ATOM 834 N N . VAL A 1 106 ? 5.224 -32.764 31.749 1.00 45.03 106 VAL A N 1
ATOM 835 C CA . VAL A 1 106 ? 4.824 -33.708 32.793 1.00 45.03 106 VAL A CA 1
ATOM 836 C C . VAL A 1 106 ? 5.652 -34.962 32.526 1.00 45.03 106 VAL A C 1
ATOM 838 O O . VAL A 1 106 ? 5.229 -35.873 31.819 1.00 45.03 106 VAL A O 1
ATOM 841 N N . GLU A 1 107 ? 6.881 -34.991 33.043 1.00 43.38 107 GLU A N 1
ATOM 842 C CA . GLU A 1 107 ? 7.476 -36.260 33.415 1.00 43.38 107 GLU A CA 1
ATOM 843 C C . GLU A 1 107 ? 6.491 -36.865 34.416 1.00 43.38 107 GLU A C 1
ATOM 845 O O . GLU A 1 107 ? 6.441 -36.470 35.585 1.00 43.38 107 GLU A O 1
ATOM 850 N N . GLU A 1 108 ? 5.655 -37.792 33.941 1.00 43.66 108 GLU A N 1
ATOM 851 C CA . GLU A 1 108 ? 5.085 -38.838 34.778 1.00 43.66 108 GLU A CA 1
ATOM 852 C C . GLU A 1 108 ? 6.269 -39.583 35.400 1.00 43.66 108 GLU A C 1
ATOM 854 O O . GLU A 1 108 ? 6.713 -40.637 34.946 1.00 43.66 108 GLU A O 1
ATOM 859 N N . SER A 1 109 ? 6.825 -38.987 36.448 1.00 39.75 109 SER A N 1
ATOM 860 C CA . SER A 1 109 ? 7.649 -39.665 37.419 1.00 39.75 109 SER A CA 1
ATOM 861 C C . SER A 1 109 ? 6.731 -40.698 38.056 1.00 39.75 109 SER A C 1
ATOM 863 O O . SER A 1 109 ? 5.949 -40.425 38.967 1.00 39.75 109 SER A O 1
ATOM 865 N N . PHE A 1 110 ? 6.778 -41.908 37.500 1.00 38.41 110 PHE A N 1
ATOM 866 C CA . PHE A 1 110 ? 6.339 -43.117 38.169 1.00 38.41 110 PHE A CA 1
ATOM 867 C C . PHE A 1 110 ? 7.044 -43.149 39.528 1.00 38.41 110 PHE A C 1
ATOM 869 O O . PHE A 1 110 ? 8.210 -43.527 39.633 1.00 38.41 110 PHE A O 1
ATOM 876 N N . ASN A 1 111 ? 6.339 -42.711 40.570 1.00 40.16 111 ASN A N 1
ATOM 877 C CA . ASN A 1 111 ? 6.760 -42.893 41.948 1.00 40.16 111 ASN A CA 1
ATOM 878 C C . ASN A 1 111 ? 6.755 -44.399 42.230 1.00 40.16 111 ASN A C 1
ATOM 880 O O . ASN A 1 111 ? 5.717 -44.984 42.548 1.00 40.16 111 ASN A O 1
ATOM 884 N N . LEU A 1 112 ? 7.916 -45.037 42.076 1.00 41.28 112 LEU A N 1
ATOM 885 C CA . LEU A 1 112 ? 8.173 -46.328 42.694 1.00 41.28 112 LEU A CA 1
ATOM 886 C C . LEU A 1 112 ? 8.210 -46.116 44.220 1.00 41.28 112 LEU A C 1
ATOM 888 O O . LEU A 1 112 ? 8.836 -45.157 44.671 1.00 41.28 112 LEU A O 1
ATOM 892 N N . PRO A 1 113 ? 7.566 -46.973 45.029 1.00 40.56 113 PRO A N 1
ATOM 893 C CA . PRO A 1 113 ? 7.604 -46.834 46.477 1.00 40.56 113 PRO A CA 1
ATOM 894 C C . PRO A 1 113 ? 9.021 -47.085 47.000 1.00 40.56 113 PRO A C 1
ATOM 896 O O . PRO A 1 113 ? 9.606 -48.135 46.726 1.00 40.56 113 PRO A O 1
ATOM 899 N N . ASP A 1 114 ? 9.526 -46.135 47.787 1.00 40.38 114 ASP A N 1
ATOM 900 C CA . ASP A 1 114 ? 10.736 -46.261 48.595 1.00 40.38 114 ASP A CA 1
ATOM 901 C C . ASP A 1 114 ? 10.689 -47.534 49.453 1.00 40.38 114 ASP A C 1
ATOM 903 O O . ASP A 1 114 ? 9.897 -47.672 50.388 1.00 40.38 114 ASP A O 1
ATOM 907 N N . LEU A 1 115 ? 11.594 -48.458 49.158 1.00 46.41 115 LEU A N 1
ATOM 908 C CA . LEU A 1 115 ? 12.009 -49.520 50.060 1.00 46.41 115 LEU A CA 1
ATOM 909 C C . LEU A 1 115 ? 13.512 -49.358 50.218 1.00 46.41 115 LEU A C 1
ATOM 911 O O . LEU A 1 115 ? 14.223 -49.868 49.374 1.00 46.41 115 LEU A O 1
ATOM 915 N N . PHE A 1 116 ? 13.970 -48.609 51.225 1.00 43.06 116 PHE A N 1
ATOM 916 C CA . PHE A 1 116 ? 15.108 -48.921 52.111 1.00 43.06 116 PHE A CA 1
ATOM 917 C C . PHE A 1 116 ? 15.358 -47.740 53.072 1.00 43.06 116 PHE A C 1
ATOM 919 O O . PHE A 1 116 ? 15.517 -46.610 52.618 1.00 43.06 116 PHE A O 1
ATOM 926 N N . PRO A 1 117 ? 15.440 -47.970 54.396 1.00 51.06 117 PRO A N 1
ATOM 927 C CA . PRO A 1 117 ? 15.938 -46.979 55.335 1.00 51.06 117 PRO A CA 1
ATOM 928 C C . PRO A 1 117 ? 17.446 -47.172 55.518 1.00 51.06 117 PRO A C 1
ATOM 930 O O . PRO A 1 117 ? 17.892 -48.276 55.836 1.00 51.06 117 PRO A O 1
ATOM 933 N N . THR A 1 118 ? 18.236 -46.107 55.404 1.00 40.81 118 THR A N 1
ATOM 934 C CA . THR A 1 118 ? 19.581 -46.099 55.992 1.00 40.81 118 THR A CA 1
ATOM 935 C C . THR A 1 118 ? 19.856 -44.793 56.710 1.00 40.81 118 THR A C 1
ATOM 937 O O . THR A 1 118 ? 19.812 -43.707 56.138 1.00 40.81 118 THR A O 1
ATOM 940 N N . ASN A 1 119 ? 20.114 -44.995 57.993 1.00 42.38 119 ASN A N 1
ATOM 941 C CA . ASN A 1 119 ? 20.529 -44.072 59.023 1.00 42.38 119 ASN A CA 1
ATOM 942 C C . ASN A 1 119 ? 21.949 -43.510 58.817 1.00 42.38 119 ASN A C 1
ATOM 944 O O . ASN A 1 119 ? 22.817 -44.173 58.254 1.00 42.38 119 ASN A O 1
ATOM 948 N N . ASP A 1 120 ? 22.120 -42.344 59.439 1.00 39.88 120 ASP A N 1
ATOM 949 C CA . ASP A 1 120 ? 23.278 -41.819 60.173 1.00 39.88 120 ASP A CA 1
ATOM 950 C C . ASP A 1 120 ? 24.532 -41.275 59.454 1.00 39.88 120 ASP A C 1
ATOM 952 O O . ASP A 1 120 ? 25.328 -41.980 58.845 1.00 39.88 120 ASP A O 1
ATOM 956 N N . GLU A 1 121 ? 24.698 -39.965 59.693 1.00 43.56 121 GLU A N 1
ATOM 957 C CA . GLU A 1 121 ? 25.893 -39.250 60.171 1.00 43.56 121 GLU A CA 1
ATOM 958 C C . GLU A 1 121 ? 27.206 -39.312 59.364 1.00 43.56 121 GLU A C 1
ATOM 960 O O . GLU A 1 121 ? 27.886 -40.329 59.315 1.00 43.56 121 GLU A O 1
ATOM 965 N N . GLN A 1 122 ? 27.690 -38.139 58.922 1.00 41.50 122 GLN A N 1
ATOM 966 C CA . GLN A 1 122 ? 28.835 -37.464 59.567 1.00 41.50 122 GLN A CA 1
ATOM 967 C C . GLN A 1 122 ? 29.166 -36.083 58.957 1.00 41.50 122 GLN A C 1
ATOM 969 O O . GLN A 1 122 ? 29.182 -35.876 57.749 1.00 41.50 122 GLN A O 1
ATOM 974 N N . ASN A 1 123 ? 29.445 -35.154 59.879 1.00 38.06 123 ASN A N 1
ATOM 975 C CA . ASN A 1 123 ? 30.209 -33.901 59.797 1.00 38.06 123 ASN A CA 1
ATOM 976 C C . ASN A 1 123 ? 31.199 -33.733 58.624 1.00 38.06 123 ASN A C 1
ATOM 978 O O . ASN A 1 123 ? 31.954 -34.655 58.345 1.00 38.06 123 ASN A O 1
ATOM 982 N N . ILE A 1 124 ? 31.340 -32.489 58.119 1.00 35.44 124 ILE A N 1
ATOM 983 C CA . ILE A 1 124 ? 32.603 -31.701 58.076 1.00 35.44 124 ILE A CA 1
ATOM 984 C C . ILE A 1 124 ? 32.367 -30.271 57.508 1.00 35.44 124 ILE A C 1
ATOM 986 O O . ILE A 1 124 ? 31.888 -30.082 56.399 1.00 35.44 124 ILE A O 1
ATOM 990 N N . LEU A 1 125 ? 32.730 -29.278 58.336 1.00 34.69 125 LEU A N 1
ATOM 991 C CA . LEU A 1 125 ? 33.327 -27.945 58.085 1.00 34.69 125 LEU A CA 1
ATOM 992 C C . LEU A 1 125 ? 32.863 -27.021 56.926 1.00 34.69 125 LEU A C 1
ATOM 994 O O . LEU A 1 125 ? 33.244 -27.168 55.775 1.00 34.69 125 LEU A O 1
ATOM 998 N N . ALA A 1 126 ? 32.226 -25.920 57.349 1.00 36.03 126 ALA A N 1
ATOM 999 C CA . ALA A 1 126 ? 32.630 -24.513 57.168 1.00 36.03 126 ALA A CA 1
ATOM 1000 C C . ALA A 1 126 ? 33.101 -23.989 55.790 1.00 36.03 126 ALA A C 1
ATOM 1002 O O . ALA A 1 126 ? 34.233 -24.227 55.389 1.00 36.03 126 ALA A O 1
ATOM 1003 N N . LEU A 1 127 ? 32.356 -23.015 55.242 1.00 34.53 127 LEU A N 1
ATOM 1004 C CA . LEU A 1 127 ? 32.906 -21.689 54.910 1.00 34.53 127 LEU A CA 1
ATOM 1005 C C . LEU A 1 127 ? 31.800 -20.634 54.745 1.00 34.53 127 LEU A C 1
ATOM 1007 O O . LEU A 1 127 ? 30.755 -20.859 54.146 1.00 34.53 127 LEU A O 1
ATOM 1011 N N . LYS A 1 128 ? 32.061 -19.484 55.370 1.00 35.59 128 LYS A N 1
ATOM 1012 C CA . LYS A 1 128 ? 31.226 -18.287 55.480 1.00 35.59 128 LYS A CA 1
ATOM 1013 C C . LYS A 1 128 ? 31.471 -17.341 54.299 1.00 35.59 128 LYS A C 1
ATOM 1015 O O . LYS A 1 128 ? 32.624 -17.026 54.026 1.00 35.59 128 LYS A O 1
ATOM 1020 N N . SER A 1 129 ? 30.402 -16.756 53.768 1.00 35.78 129 SER A N 1
ATOM 1021 C CA . SER A 1 129 ? 30.340 -15.381 53.229 1.00 35.78 129 SER A CA 1
ATOM 1022 C C . SER A 1 129 ? 28.854 -15.044 53.027 1.00 35.78 129 SER A C 1
ATOM 1024 O O . SER A 1 129 ? 28.192 -15.571 52.149 1.00 35.78 129 SER A O 1
ATOM 1026 N N . VAL A 1 130 ? 28.163 -14.424 53.987 1.00 35.81 130 VAL A N 1
ATOM 1027 C CA . VAL A 1 130 ? 28.085 -12.971 54.236 1.00 35.81 130 VAL A CA 1
ATOM 1028 C C . VAL A 1 130 ? 28.087 -12.147 52.946 1.00 35.81 130 VAL A C 1
ATOM 1030 O O . VAL A 1 130 ? 29.134 -11.738 52.458 1.00 35.81 130 VAL A O 1
ATOM 1033 N N . THR A 1 131 ? 26.896 -11.832 52.438 1.00 32.91 131 THR A N 1
ATOM 1034 C CA . THR A 1 131 ? 26.636 -10.563 51.746 1.00 32.91 131 THR A CA 1
ATOM 1035 C C . THR A 1 131 ? 25.200 -10.135 52.045 1.00 32.91 131 THR A C 1
ATOM 1037 O O . THR A 1 131 ? 24.235 -10.735 51.583 1.00 32.91 131 THR A O 1
ATOM 1040 N N . THR A 1 132 ? 25.069 -9.110 52.882 1.00 33.25 132 THR A N 1
ATOM 1041 C CA . THR A 1 132 ? 23.816 -8.459 53.279 1.00 33.25 132 THR A CA 1
ATOM 1042 C C . THR A 1 132 ? 23.671 -7.106 52.574 1.00 33.25 132 THR A C 1
ATOM 1044 O O . THR A 1 132 ? 24.414 -6.193 52.909 1.00 33.25 132 THR A O 1
ATOM 1047 N N . LEU A 1 133 ? 22.688 -7.036 51.657 1.00 39.69 133 LEU A N 1
ATOM 1048 C CA . LEU A 1 133 ? 21.665 -5.987 51.392 1.00 39.69 133 LEU A CA 1
ATOM 1049 C C . LEU A 1 133 ? 22.083 -4.519 51.095 1.00 39.69 133 LEU A C 1
ATOM 1051 O O . LEU A 1 133 ? 23.015 -3.993 51.693 1.00 39.69 133 LEU A O 1
ATOM 1055 N N . PRO A 1 134 ? 21.334 -3.813 50.212 1.00 56.22 134 PRO A N 1
ATOM 1056 C CA . PRO A 1 134 ? 20.115 -3.111 50.651 1.00 56.22 134 PRO A CA 1
ATOM 1057 C C . PRO A 1 134 ? 18.890 -3.268 49.710 1.00 56.22 134 PRO A C 1
ATOM 1059 O O . PRO A 1 134 ? 18.989 -3.862 48.636 1.00 56.22 134 PRO A O 1
ATOM 1062 N N . PRO A 1 135 ? 17.698 -2.806 50.147 1.00 51.25 135 PRO A N 1
ATOM 1063 C CA . PRO A 1 135 ? 16.410 -3.237 49.618 1.00 51.25 135 PRO A CA 1
ATOM 1064 C C . PRO A 1 135 ? 15.886 -2.410 48.436 1.00 51.25 135 PRO A C 1
ATOM 1066 O O . PRO A 1 135 ? 16.102 -1.208 48.321 1.00 51.25 135 PRO A O 1
ATOM 1069 N N . LYS A 1 136 ? 15.089 -3.112 47.625 1.00 40.88 136 LYS A N 1
ATOM 1070 C CA . LYS A 1 136 ? 13.920 -2.676 46.848 1.00 40.88 136 LYS A CA 1
ATOM 1071 C C . LYS A 1 136 ? 13.454 -1.241 47.146 1.00 40.88 136 LYS A C 1
ATOM 1073 O O . LYS A 1 136 ? 12.730 -0.999 48.113 1.00 40.88 136 LYS A O 1
ATOM 1078 N N . VAL A 1 137 ? 13.798 -0.311 46.255 1.00 39.12 137 VAL A N 1
ATOM 1079 C CA . VAL A 1 137 ? 13.143 0.998 46.192 1.00 39.12 137 VAL A CA 1
ATOM 1080 C C . VAL A 1 137 ? 11.832 0.811 45.441 1.00 39.12 137 VAL A C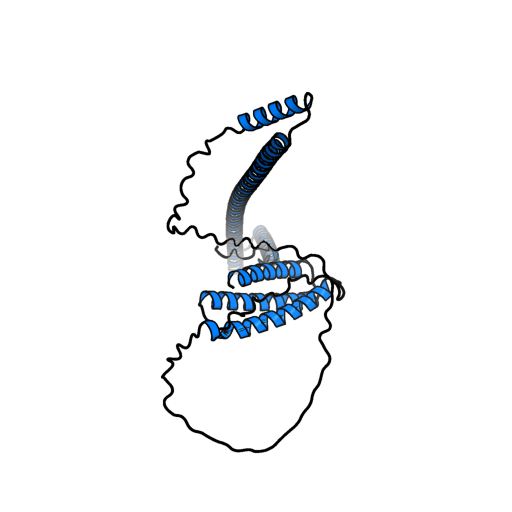 1
ATOM 1082 O O . VAL A 1 137 ? 11.780 0.658 44.225 1.00 39.12 137 VAL A O 1
ATOM 1085 N N . THR A 1 138 ? 10.764 0.743 46.221 1.00 39.53 138 THR A N 1
ATOM 1086 C CA . THR A 1 138 ? 9.383 0.815 45.757 1.00 39.53 138 THR A CA 1
ATOM 1087 C C . THR A 1 138 ? 9.122 2.265 45.360 1.00 39.53 138 THR A C 1
ATOM 1089 O O . THR A 1 138 ? 9.221 3.141 46.216 1.00 39.53 138 THR A O 1
ATOM 1092 N N . PHE A 1 139 ? 8.805 2.535 44.093 1.00 40.44 139 PHE A N 1
ATOM 1093 C CA . PHE A 1 139 ? 8.258 3.831 43.691 1.00 40.44 139 PHE A CA 1
ATOM 1094 C C . PHE A 1 139 ? 6.72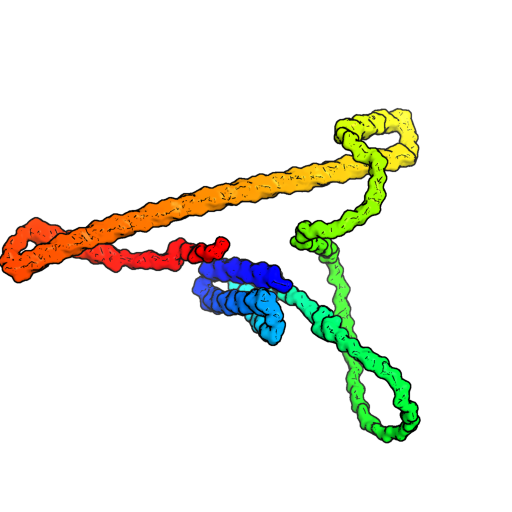4 3.767 43.804 1.00 40.44 139 PHE A C 1
ATOM 1096 O O . PHE A 1 139 ? 6.115 2.904 43.165 1.00 40.44 139 PHE A O 1
ATOM 1103 N N . PRO A 1 140 ? 6.080 4.608 44.635 1.00 52.03 140 PRO A N 1
ATOM 1104 C CA . PRO A 1 140 ? 4.632 4.671 44.756 1.00 52.03 140 PRO A CA 1
ATOM 1105 C C . PRO A 1 140 ? 4.061 5.791 43.869 1.00 52.03 140 PRO A C 1
ATOM 1107 O O . PRO A 1 140 ? 4.377 6.963 44.049 1.00 52.03 140 PRO A O 1
ATOM 1110 N N . GLY A 1 141 ? 3.189 5.416 42.935 1.00 33.75 141 GLY A N 1
ATOM 1111 C CA . GLY A 1 141 ? 2.370 6.307 42.098 1.00 33.75 141 GLY A CA 1
ATOM 1112 C C . GLY A 1 141 ? 2.037 5.585 40.789 1.00 33.75 141 GLY A C 1
ATOM 1113 O O . GLY A 1 141 ? 2.908 5.453 39.945 1.00 33.75 141 GLY A O 1
ATOM 1114 N N . SER A 1 142 ? 0.878 4.938 40.589 1.00 46.28 142 SER A N 1
ATOM 1115 C CA . SER A 1 142 ? -0.494 5.492 40.578 1.00 46.28 142 SER A CA 1
ATOM 1116 C C . SER A 1 142 ? -0.497 6.843 39.855 1.00 46.28 142 SER A C 1
ATOM 1118 O O . SER A 1 142 ? 0.213 7.744 40.274 1.00 46.28 142 SER A O 1
ATOM 1120 N N . PHE A 1 143 ? -1.202 7.066 38.749 1.00 45.25 143 PHE A N 1
ATOM 1121 C CA . PHE A 1 143 ? -2.618 6.817 38.506 1.00 45.25 143 PHE A CA 1
ATOM 1122 C C . PHE A 1 143 ? -2.834 6.701 36.992 1.00 45.25 143 PHE A C 1
ATOM 1124 O O . PHE A 1 143 ? -2.594 7.685 36.322 1.00 45.25 143 PHE A O 1
ATOM 1131 N N . PHE A 1 144 ? -3.230 5.538 36.469 1.00 39.59 144 PHE A N 1
ATOM 1132 C CA . PHE A 1 144 ? -4.078 5.309 35.276 1.00 39.59 144 PHE A CA 1
ATOM 1133 C C . PHE A 1 144 ? -4.016 3.807 34.948 1.00 39.59 144 PHE A C 1
ATOM 1135 O O . PHE A 1 144 ? -3.577 3.384 33.883 1.00 39.59 144 PHE A O 1
ATOM 1142 N N . SER A 1 145 ? -4.449 2.960 35.885 1.00 35.69 145 SER A N 1
ATOM 1143 C CA . SER A 1 145 ? -4.868 1.604 35.535 1.00 35.69 145 SER A CA 1
ATOM 1144 C C . SER A 1 145 ? -6.200 1.714 34.798 1.00 35.69 145 SER A C 1
ATOM 1146 O O . SER A 1 145 ? -7.278 1.688 35.389 1.00 35.69 145 SER A O 1
ATOM 1148 N N . ASN A 1 146 ? -6.113 1.892 33.483 1.00 39.09 146 ASN A N 1
ATOM 1149 C CA . ASN A 1 146 ? -7.218 1.613 32.586 1.00 39.09 146 ASN A CA 1
ATOM 1150 C C . ASN A 1 146 ? -7.429 0.088 32.638 1.00 39.09 146 ASN A C 1
ATOM 1152 O O . ASN A 1 146 ? -6.481 -0.641 32.329 1.00 39.09 146 ASN A O 1
ATOM 1156 N N . PRO A 1 147 ? -8.585 -0.440 33.080 1.00 42.44 147 PRO A N 1
ATOM 1157 C CA . PRO A 1 147 ? -8.824 -1.868 32.981 1.00 42.44 147 PRO A CA 1
ATOM 1158 C C . PRO A 1 147 ? -8.893 -2.210 31.491 1.00 42.44 147 PRO A C 1
ATOM 1160 O O . PRO A 1 147 ? -9.870 -1.893 30.814 1.00 42.44 147 PRO A O 1
ATOM 1163 N N . GLN A 1 148 ? -7.828 -2.826 30.979 1.00 38.53 148 GLN A N 1
ATOM 1164 C CA . GLN A 1 148 ? -7.833 -3.531 29.705 1.00 38.53 148 GLN A CA 1
ATOM 1165 C C . GLN A 1 148 ? -8.853 -4.664 29.843 1.00 38.53 148 GLN A C 1
ATOM 1167 O O . GLN A 1 148 ? -8.565 -5.733 30.374 1.00 38.53 148 GLN A O 1
ATOM 1172 N N . ILE A 1 149 ? -10.091 -4.385 29.440 1.00 37.75 149 ILE A N 1
ATOM 1173 C CA . ILE A 1 149 ? -11.065 -5.414 29.108 1.00 37.75 149 ILE A CA 1
ATOM 1174 C C . ILE A 1 149 ? -10.535 -6.023 27.813 1.00 37.75 149 ILE A C 1
ATOM 1176 O O . ILE A 1 149 ? -10.769 -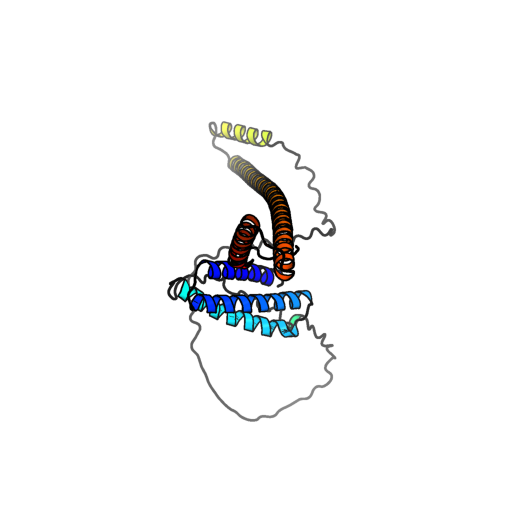5.490 26.730 1.00 37.75 149 ILE A O 1
ATOM 1180 N N . SER A 1 150 ? -9.766 -7.099 27.941 1.00 35.41 150 SER A N 1
ATOM 1181 C CA . SER A 1 150 ? -9.404 -7.974 26.836 1.00 35.41 150 SER A CA 1
ATOM 1182 C C . SER A 1 150 ? -10.688 -8.584 26.274 1.00 35.41 150 SER A C 1
ATOM 1184 O O . SER A 1 150 ? -11.247 -9.541 26.805 1.00 35.41 150 SER A O 1
ATOM 1186 N N . LEU A 1 151 ? -11.207 -7.969 25.212 1.00 41.81 151 LEU A N 1
ATOM 1187 C CA . LEU A 1 151 ? -12.145 -8.624 24.314 1.00 41.81 151 LEU A CA 1
ATOM 1188 C C . LEU A 1 151 ? -11.314 -9.498 23.379 1.00 41.81 151 LEU A C 1
ATOM 1190 O O . LEU A 1 151 ? -10.876 -9.042 22.324 1.00 41.81 151 LEU A O 1
ATOM 1194 N N . ASP A 1 152 ? -11.096 -10.743 23.801 1.00 33.41 152 ASP A N 1
ATOM 1195 C CA . ASP A 1 152 ? -10.694 -11.822 22.904 1.00 33.41 152 ASP A CA 1
ATOM 1196 C C . ASP A 1 152 ? -11.668 -11.855 21.723 1.00 33.41 152 ASP A C 1
ATOM 1198 O O . ASP A 1 152 ? -12.878 -12.050 21.877 1.00 33.41 152 ASP A O 1
ATOM 1202 N N . SER A 1 153 ? -11.130 -11.603 20.535 1.00 44.44 153 SER A N 1
ATOM 1203 C CA . SER A 1 153 ? -11.844 -11.636 19.261 1.00 44.44 153 SER A CA 1
ATOM 1204 C C . SER A 1 153 ? -11.341 -12.808 18.430 1.00 44.44 153 SER A C 1
ATOM 1206 O O . SER A 1 153 ? -10.875 -12.661 17.311 1.00 44.44 153 SER A O 1
ATOM 1208 N N . SER A 1 154 ? -11.484 -14.003 18.991 1.00 46.41 154 SER A N 1
ATOM 1209 C CA . SER A 1 154 ? -11.390 -15.272 18.271 1.00 46.41 154 SER A CA 1
ATOM 1210 C C . SER A 1 154 ? -12.585 -16.145 18.651 1.00 46.41 154 SER A C 1
ATOM 1212 O O . SER A 1 154 ? -12.473 -17.203 19.261 1.00 46.41 154 SER A O 1
ATOM 1214 N N . PHE A 1 155 ? -13.783 -15.678 18.291 1.00 39.25 155 PHE A N 1
ATOM 1215 C CA . PHE A 1 155 ? -14.971 -16.528 18.293 1.00 39.25 155 PHE A CA 1
ATOM 1216 C C . PHE A 1 155 ? -15.031 -17.270 16.955 1.00 39.25 155 PHE A C 1
ATOM 1218 O O . PHE A 1 155 ? -15.649 -16.814 15.993 1.00 39.25 155 PHE A O 1
ATOM 1225 N N . ILE A 1 156 ? -14.350 -18.414 16.904 1.00 43.94 156 ILE A N 1
ATOM 1226 C CA . ILE A 1 156 ? -14.679 -19.481 15.963 1.00 43.94 156 ILE A CA 1
ATOM 1227 C C . ILE A 1 156 ? -16.051 -20.007 16.396 1.00 43.94 156 ILE A C 1
ATOM 1229 O O . ILE A 1 156 ? -16.233 -20.460 17.526 1.00 43.94 156 ILE A O 1
ATOM 1233 N N . ILE A 1 157 ? -17.042 -19.870 15.516 1.00 43.41 157 ILE A N 1
ATOM 1234 C CA . ILE A 1 157 ? -18.353 -20.499 15.670 1.00 43.41 157 ILE A CA 1
ATOM 1235 C C . ILE A 1 157 ? -18.160 -21.965 15.277 1.00 43.41 157 ILE A C 1
ATOM 1237 O O . ILE A 1 157 ? -18.375 -22.336 14.129 1.00 43.41 157 ILE A O 1
ATOM 1241 N N . GLU A 1 158 ? -17.690 -22.776 16.220 1.00 41.16 158 GLU A N 1
ATOM 1242 C CA . GLU A 1 158 ? -17.819 -24.228 16.148 1.00 41.16 158 GLU A CA 1
ATOM 1243 C C . GLU A 1 158 ? -18.911 -24.670 17.117 1.00 41.16 158 GLU A C 1
ATOM 1245 O O . GLU A 1 158 ? -18.899 -24.365 18.313 1.00 41.16 158 GLU A O 1
ATOM 1250 N N . ASP A 1 159 ? -19.891 -25.362 16.545 1.00 49.59 159 ASP A N 1
ATOM 1251 C CA . ASP A 1 159 ? -21.030 -25.960 17.217 1.00 49.59 159 ASP A CA 1
ATOM 1252 C C . ASP A 1 159 ? -20.565 -26.892 18.345 1.00 49.59 159 ASP A C 1
ATOM 1254 O O . ASP A 1 159 ? -20.051 -27.986 18.126 1.00 49.59 159 ASP A O 1
ATOM 1258 N N . SER A 1 160 ? -20.775 -26.454 19.583 1.00 44.47 160 SER A N 1
ATOM 1259 C CA . SER A 1 160 ? -20.610 -27.252 20.797 1.00 44.47 160 SER A CA 1
ATOM 1260 C C . SER A 1 160 ? -21.848 -27.106 21.688 1.00 44.47 160 SER A C 1
ATOM 1262 O O . SER A 1 160 ? -22.559 -26.099 21.625 1.00 44.47 160 SER A O 1
ATOM 1264 N N . PRO A 1 161 ? -22.183 -28.151 22.462 1.00 43.00 161 PRO A N 1
ATOM 1265 C CA . PRO A 1 161 ? -23.558 -28.538 22.731 1.00 43.00 161 PRO A CA 1
ATOM 1266 C C . PRO A 1 161 ? -24.257 -27.576 23.687 1.00 43.00 161 PRO A C 1
ATOM 1268 O O . PRO A 1 161 ? -23.729 -27.169 24.720 1.00 43.00 161 PRO A O 1
ATOM 1271 N N . SER A 1 162 ? -25.495 -27.257 23.319 1.00 42.66 162 SER A N 1
ATOM 1272 C CA . SER A 1 162 ? -26.435 -26.404 24.033 1.00 42.66 162 SER A CA 1
ATOM 1273 C C . SER A 1 162 ? -26.468 -26.690 25.535 1.00 42.66 162 SER A C 1
ATOM 1275 O O . SER A 1 162 ? -27.062 -27.672 25.989 1.00 42.66 162 SER A O 1
ATOM 1277 N N . LEU A 1 163 ? -25.898 -25.771 26.312 1.00 40.59 163 LEU A N 1
ATOM 1278 C CA . LEU A 1 163 ? -26.171 -25.664 27.734 1.00 40.59 163 LEU A CA 1
ATOM 1279 C C . LEU A 1 163 ? -27.636 -25.236 27.874 1.00 40.59 163 LEU A C 1
ATOM 1281 O O . LEU A 1 163 ? -28.011 -24.112 27.534 1.00 40.59 163 LEU A O 1
ATOM 1285 N N . VAL A 1 164 ? -28.472 -26.172 28.319 1.00 41.75 164 VAL A N 1
ATOM 1286 C CA . VAL A 1 164 ? -29.893 -25.977 28.615 1.00 41.75 164 VAL A CA 1
ATOM 1287 C C . VAL A 1 164 ? -30.007 -25.006 29.792 1.00 41.75 164 VAL A C 1
ATOM 1289 O O . VAL A 1 164 ? -30.187 -25.394 30.942 1.00 41.75 164 VAL A O 1
ATOM 1292 N N . TYR A 1 165 ? -29.901 -23.709 29.509 1.00 42.12 165 TYR A N 1
ATOM 1293 C CA . TYR A 1 165 ? -30.507 -22.699 30.359 1.00 42.12 165 TYR A CA 1
ATOM 1294 C C . TYR A 1 165 ? -32.009 -22.874 30.218 1.00 42.12 165 TYR A C 1
ATOM 1296 O O . TYR A 1 165 ? -32.572 -22.683 29.137 1.00 42.12 165 TYR A O 1
ATOM 1304 N N . SER A 1 166 ? -32.642 -23.289 31.314 1.00 42.16 166 SER A N 1
ATOM 1305 C CA . SER A 1 166 ? -34.087 -23.416 31.410 1.00 42.16 166 SER A CA 1
ATOM 1306 C C . SER A 1 166 ? -34.733 -22.179 30.799 1.00 42.16 166 SER A C 1
ATOM 1308 O O . SER A 1 166 ? -34.494 -21.055 31.254 1.00 42.16 166 SER A O 1
ATOM 1310 N N . GLN A 1 167 ? -35.533 -22.402 29.761 1.00 42.00 167 GLN A N 1
ATOM 1311 C CA . GLN A 1 167 ? -36.422 -21.409 29.196 1.00 42.00 167 GLN A CA 1
ATOM 1312 C C . GLN A 1 167 ? -37.263 -20.808 30.323 1.00 42.00 167 GLN A C 1
ATOM 1314 O O . GLN A 1 167 ? -38.280 -21.360 30.738 1.00 42.00 167 GLN A O 1
ATOM 1319 N N . GLY A 1 168 ? -36.858 -19.628 30.785 1.00 38.25 168 GLY A N 1
ATOM 1320 C CA . GLY A 1 168 ? -37.778 -18.649 31.330 1.00 38.25 168 GLY A CA 1
ATOM 1321 C C . GLY A 1 168 ? -38.673 -18.180 30.190 1.00 38.25 168 GLY A C 1
ATOM 1322 O O . GLY A 1 168 ? -38.451 -17.120 29.608 1.00 38.25 168 GLY A O 1
ATOM 1323 N N . ASN A 1 169 ? -39.650 -19.014 29.836 1.00 45.03 169 ASN A N 1
ATOM 1324 C CA . ASN A 1 169 ? -40.804 -18.635 29.039 1.00 45.03 169 ASN A CA 1
ATOM 1325 C C . ASN A 1 169 ? -41.416 -17.377 29.662 1.00 45.03 169 ASN A C 1
ATOM 1327 O O . ASN A 1 169 ? -41.890 -17.424 30.794 1.00 45.03 169 ASN A O 1
ATOM 1331 N N . GLY A 1 170 ? -41.417 -16.255 28.937 1.00 44.75 170 GLY A N 1
ATOM 1332 C CA . GLY A 1 170 ? -42.274 -15.132 29.322 1.00 44.75 170 GLY A CA 1
ATOM 1333 C C . GLY A 1 170 ? -41.812 -13.718 29.000 1.00 44.75 170 GLY A C 1
ATOM 1334 O O . GLY A 1 170 ? -42.584 -12.799 29.248 1.00 44.75 170 GLY A O 1
ATOM 1335 N N . ILE A 1 171 ? -40.629 -13.476 28.423 1.00 48.72 171 ILE A N 1
ATOM 1336 C CA . ILE A 1 171 ? -40.293 -12.113 27.964 1.00 48.72 171 ILE A CA 1
ATOM 1337 C C . ILE A 1 171 ? -40.769 -11.948 26.523 1.00 48.72 171 ILE A C 1
ATOM 1339 O O . ILE A 1 171 ? -40.010 -11.916 25.556 1.00 48.72 171 ILE A O 1
ATOM 1343 N N . SER A 1 172 ? -42.092 -11.886 26.416 1.00 46.91 172 SER A N 1
ATOM 1344 C CA . SER A 1 172 ? -42.841 -11.407 25.266 1.00 46.91 172 SER A CA 1
ATOM 1345 C C . SER A 1 172 ? -42.163 -10.199 24.618 1.00 46.91 172 SER A C 1
ATOM 1347 O O . SER A 1 172 ? -41.696 -9.290 25.311 1.00 46.91 172 SER A O 1
ATOM 1349 N N . LYS A 1 173 ? -42.181 -10.177 23.279 1.00 48.47 173 LYS A N 1
ATOM 1350 C CA . LYS A 1 173 ? -41.990 -9.011 22.403 1.00 48.47 173 LYS A CA 1
ATOM 1351 C C . LYS A 1 173 ? -42.885 -7.837 22.852 1.00 48.47 173 LYS A C 1
ATOM 1353 O O . LYS A 1 173 ? -43.884 -7.536 22.209 1.00 48.47 173 LYS A O 1
ATOM 1358 N N . LEU A 1 174 ? -42.550 -7.170 23.951 1.00 50.31 174 LEU A N 1
ATOM 1359 C CA . LEU A 1 174 ? -43.199 -5.934 24.375 1.00 50.31 174 LEU A CA 1
ATOM 1360 C C . LEU A 1 174 ? -42.650 -4.840 23.467 1.00 50.31 174 LEU A C 1
ATOM 1362 O O . LEU A 1 174 ? -41.490 -4.427 23.572 1.00 50.31 174 LEU A O 1
ATOM 1366 N N . LYS A 1 175 ? -43.467 -4.466 22.480 1.00 57.81 175 LYS A N 1
ATOM 1367 C CA . LYS A 1 175 ? -43.187 -3.400 21.519 1.00 57.81 175 LYS A CA 1
ATOM 1368 C C . LYS A 1 175 ? -42.791 -2.152 22.310 1.00 57.81 175 LYS A C 1
ATOM 1370 O O . LYS A 1 175 ? -43.531 -1.720 23.185 1.00 57.81 175 LYS A O 1
ATOM 1375 N N . GLY A 1 176 ? -41.659 -1.531 21.972 1.00 57.59 176 GLY A N 1
ATOM 1376 C CA . GLY A 1 176 ? -41.102 -0.377 22.703 1.00 57.59 176 GLY A CA 1
ATOM 1377 C C . GLY A 1 176 ? -42.036 0.833 22.883 1.00 57.59 176 GLY A C 1
ATOM 1378 O O . GLY A 1 176 ? -41.709 1.728 23.654 1.00 57.59 176 GLY A O 1
ATOM 1379 N N . LYS A 1 177 ? -43.201 0.855 22.221 1.00 60.88 177 LYS A N 1
ATOM 1380 C CA . LYS A 1 177 ? -44.262 1.848 22.438 1.00 60.88 177 LYS A CA 1
ATOM 1381 C C . LYS A 1 177 ? -44.941 1.722 23.811 1.00 60.88 177 LYS A C 1
ATOM 1383 O O . LYS A 1 177 ? -45.294 2.747 24.380 1.00 60.88 177 LYS A O 1
ATOM 1388 N N . GLU A 1 178 ? -45.076 0.518 24.370 1.00 63.56 178 GLU A N 1
ATOM 1389 C CA . GLU A 1 178 ? -45.730 0.330 25.680 1.00 63.56 178 GLU A CA 1
ATOM 1390 C C . GLU A 1 178 ? -44.870 0.875 26.829 1.00 63.56 178 GLU A C 1
ATOM 1392 O O . GLU A 1 178 ? -45.367 1.600 27.687 1.00 63.56 178 GLU A O 1
ATOM 1397 N N . VAL A 1 179 ? -43.550 0.664 26.773 1.00 64.75 179 VAL A N 1
ATOM 1398 C CA . VAL A 1 179 ? -42.605 1.113 27.816 1.00 64.75 179 VAL A CA 1
ATOM 1399 C C . VAL A 1 179 ? -42.548 2.644 27.939 1.00 64.75 179 VAL A C 1
ATOM 1401 O O . VAL A 1 179 ? -42.344 3.172 29.031 1.00 64.75 179 VAL A O 1
ATOM 1404 N N . LEU A 1 180 ? -42.739 3.372 26.834 1.00 68.00 180 LEU A N 1
ATOM 1405 C CA . LEU A 1 180 ? -42.833 4.837 26.846 1.00 68.00 180 LEU A CA 1
ATOM 1406 C C . LEU A 1 180 ? -44.139 5.315 27.491 1.00 68.00 180 LEU A C 1
ATOM 1408 O O . LEU A 1 180 ? -44.113 6.253 28.285 1.00 68.00 180 LEU A O 1
ATOM 1412 N N . SER A 1 181 ? -45.252 4.632 27.208 1.00 73.12 181 SER A N 1
ATOM 1413 C CA . SER A 1 181 ? -46.560 4.976 27.776 1.00 73.12 181 SER A CA 1
ATOM 1414 C C . SER A 1 181 ? -46.629 4.754 29.292 1.00 73.12 181 SER A C 1
ATOM 1416 O O . SER A 1 181 ? -47.284 5.517 30.000 1.00 73.12 181 SER A O 1
ATOM 1418 N N . ASP A 1 182 ? -45.902 3.764 29.816 1.00 70.06 182 ASP A N 1
ATOM 1419 C CA . ASP A 1 182 ? -45.827 3.507 31.257 1.00 70.06 182 ASP A CA 1
ATOM 1420 C C . ASP A 1 182 ? -44.974 4.556 31.987 1.00 70.06 182 ASP A C 1
ATOM 1422 O O . ASP A 1 182 ? -45.317 4.975 33.094 1.00 70.06 182 ASP A O 1
ATOM 1426 N N . LEU A 1 183 ? -43.905 5.050 31.349 1.00 68.62 183 LEU A N 1
ATOM 1427 C CA . LEU A 1 183 ? -43.085 6.134 31.897 1.00 68.62 183 LEU A CA 1
ATOM 1428 C C . LEU A 1 183 ? -43.880 7.448 31.995 1.00 68.62 183 LEU A C 1
ATOM 1430 O O . LEU A 1 183 ? -43.771 8.167 32.987 1.00 68.62 183 LEU A O 1
ATOM 1434 N N . GLU A 1 184 ? -44.701 7.741 30.986 1.00 76.69 184 GLU A N 1
ATOM 1435 C CA . GLU A 1 184 ? -45.538 8.944 30.937 1.00 76.69 184 GLU A CA 1
ATOM 1436 C C . GLU A 1 184 ? -46.641 8.914 32.010 1.00 76.69 184 GLU A C 1
ATOM 1438 O O . GLU A 1 184 ? -46.821 9.886 32.749 1.00 76.69 184 GLU A O 1
ATOM 1443 N N . LYS A 1 185 ? -47.289 7.756 32.206 1.00 76.38 185 LYS A N 1
ATOM 1444 C CA . LYS A 1 185 ? -48.270 7.538 33.287 1.00 76.38 185 LYS A CA 1
ATOM 1445 C C . LYS A 1 185 ? -47.657 7.660 34.687 1.00 76.38 185 LYS A C 1
ATOM 1447 O O . LYS A 1 185 ? -48.320 8.148 35.605 1.00 76.38 185 LYS A O 1
ATOM 1452 N N . LEU A 1 186 ? -46.406 7.231 34.876 1.00 65.19 186 LEU A N 1
ATOM 1453 C CA . LEU A 1 186 ? -45.689 7.414 36.145 1.00 65.19 186 LEU A CA 1
ATOM 1454 C C . LEU A 1 186 ? -45.287 8.876 36.381 1.00 65.19 186 LEU A C 1
ATOM 1456 O O . LEU A 1 186 ? -45.333 9.327 37.524 1.00 65.19 186 LEU A O 1
ATOM 1460 N N . GLY A 1 187 ? -44.931 9.618 35.329 1.00 65.94 187 GLY A N 1
ATOM 1461 C CA . GLY A 1 187 ? -44.610 11.046 35.409 1.00 65.94 187 GLY A CA 1
ATOM 1462 C C . GLY A 1 187 ? -45.794 11.889 35.884 1.00 65.94 187 GLY A C 1
ATOM 1463 O O . GLY A 1 187 ? -45.645 12.683 36.809 1.00 65.94 187 GLY A O 1
ATOM 1464 N N . GLN A 1 188 ? -46.986 11.640 35.337 1.00 71.69 188 GLN A N 1
ATOM 1465 C CA . GLN A 1 188 ? -48.211 12.366 35.702 1.00 71.69 188 GLN A CA 1
ATOM 1466 C C . GLN A 1 188 ? -48.664 12.109 37.152 1.00 71.69 188 GLN A C 1
ATOM 1468 O O . GLN A 1 188 ? -49.239 12.985 37.790 1.00 71.69 188 GLN A O 1
ATOM 1473 N N . LYS A 1 189 ? -48.356 10.938 37.731 1.00 60.25 189 LYS A N 1
ATOM 1474 C CA . LYS A 1 189 ? -48.667 10.631 39.143 1.00 60.25 189 LYS A CA 1
ATOM 1475 C C . LYS A 1 189 ? -47.764 11.345 40.159 1.00 60.25 189 LYS A C 1
ATOM 1477 O O . LYS A 1 189 ? -48.098 11.358 41.343 1.00 60.25 189 LYS A O 1
ATOM 1482 N N . LYS A 1 190 ? -46.639 11.935 39.736 1.00 57.94 190 LYS A N 1
ATOM 1483 C CA . LYS A 1 190 ? -45.690 12.608 40.641 1.00 57.94 190 LYS A CA 1
ATOM 1484 C C . LYS A 1 190 ? -46.151 13.971 41.140 1.00 57.94 190 LYS A C 1
ATOM 1486 O O . LYS A 1 190 ? -45.705 14.382 42.206 1.00 57.94 190 LYS A O 1
ATOM 1491 N N . GLU A 1 191 ? -47.017 14.659 40.401 1.00 60.62 191 GLU A N 1
ATOM 1492 C CA . GLU A 1 191 ? -47.462 16.009 40.770 1.00 60.62 191 GLU A CA 1
ATOM 1493 C C . GLU A 1 191 ? -48.532 16.013 41.876 1.00 60.62 191 GLU A C 1
ATOM 1495 O O . GLU A 1 191 ? -48.776 17.052 42.479 1.00 60.62 191 GLU A O 1
ATOM 1500 N N . ALA A 1 192 ? -49.127 14.857 42.207 1.00 58.31 192 ALA A N 1
ATOM 1501 C CA . ALA A 1 192 ? -50.295 14.787 43.090 1.00 58.31 192 ALA A CA 1
ATOM 1502 C C . ALA A 1 192 ? -50.080 14.096 44.459 1.00 58.31 192 ALA A C 1
ATOM 1504 O O . ALA A 1 192 ? -50.947 14.217 45.323 1.00 58.31 192 ALA A O 1
ATOM 1505 N N . ALA A 1 193 ? -48.975 13.373 44.712 1.00 61.00 193 ALA A N 1
ATOM 1506 C CA . ALA A 1 193 ? -48.802 12.620 45.970 1.00 61.00 193 ALA A CA 1
ATOM 1507 C C . ALA A 1 193 ? -47.333 12.386 46.387 1.00 61.00 193 ALA A C 1
ATOM 1509 O O . ALA A 1 193 ? -46.448 12.237 45.546 1.00 61.00 193 ALA A O 1
ATOM 1510 N N . LYS A 1 194 ? -47.071 12.284 47.707 1.00 80.25 194 LYS A N 1
ATOM 1511 C CA . LYS A 1 194 ? -45.778 11.844 48.278 1.00 80.25 194 LYS A CA 1
ATOM 1512 C C . LYS A 1 194 ? -45.415 10.453 47.731 1.00 80.25 194 LYS A C 1
ATOM 1514 O O . LYS A 1 194 ? -45.962 9.446 48.171 1.00 80.25 194 LYS A O 1
ATOM 1519 N N . ILE A 1 195 ? -44.483 10.419 46.779 1.00 74.12 195 ILE A N 1
ATOM 1520 C CA . ILE A 1 195 ? -43.992 9.209 46.103 1.00 74.12 195 ILE A CA 1
ATOM 1521 C C . ILE A 1 195 ? -43.480 8.184 47.125 1.00 74.12 195 ILE A C 1
ATOM 1523 O O . ILE A 1 195 ? -42.556 8.466 47.895 1.00 74.12 195 ILE A O 1
ATOM 1527 N N . THR A 1 196 ? -44.037 6.975 47.081 1.00 84.44 196 THR A N 1
ATOM 1528 C CA . THR A 1 196 ? -43.613 5.832 47.903 1.00 84.44 196 THR A CA 1
ATOM 1529 C C . THR A 1 196 ? -42.267 5.274 47.413 1.00 84.44 196 THR A C 1
ATOM 1531 O O . THR A 1 196 ? -41.959 5.337 46.222 1.00 84.44 196 THR A O 1
ATOM 1534 N N . GLU A 1 197 ? -41.445 4.692 48.296 1.00 89.19 197 GLU A N 1
ATOM 1535 C CA . GLU A 1 197 ? -40.153 4.091 47.904 1.00 89.19 197 GLU A CA 1
ATOM 1536 C C . GLU A 1 197 ? -40.274 3.034 46.795 1.00 89.19 197 GLU A C 1
ATOM 1538 O O . GLU A 1 197 ? -39.415 2.958 45.913 1.00 89.19 197 GLU A O 1
ATOM 1543 N N . SER A 1 198 ? -41.363 2.261 46.790 1.00 88.44 198 SER A N 1
ATOM 1544 C CA . SER A 1 198 ? -41.648 1.262 45.755 1.00 88.44 198 SER A CA 1
ATOM 1545 C C . SER A 1 198 ? -41.731 1.875 44.352 1.00 88.44 198 SER A C 1
ATOM 1547 O O . SER A 1 198 ? -41.111 1.363 43.420 1.00 88.44 198 SER A O 1
ATOM 1549 N N . GLN A 1 199 ? -42.399 3.022 44.211 1.00 86.06 199 GLN A N 1
ATOM 1550 C CA . GLN A 1 199 ? -42.534 3.744 42.941 1.00 86.06 199 GLN A CA 1
ATOM 1551 C C . GLN A 1 199 ? -41.189 4.304 42.456 1.00 86.06 199 GLN A C 1
ATOM 1553 O O . GLN A 1 199 ? -40.898 4.271 41.261 1.00 86.06 199 GLN A O 1
ATOM 1558 N N . LYS A 1 200 ? -40.322 4.765 43.373 1.00 89.88 200 LYS A N 1
ATOM 1559 C CA . LYS A 1 200 ? -38.956 5.203 43.016 1.00 89.88 200 LYS A CA 1
ATOM 1560 C C . LYS A 1 200 ? -38.125 4.050 42.451 1.00 89.88 200 LYS A C 1
ATOM 1562 O O . LYS A 1 200 ? -37.351 4.252 41.513 1.00 89.88 200 LYS A O 1
ATOM 1567 N N . LYS A 1 201 ? -38.267 2.848 43.021 1.00 92.56 201 LYS A N 1
ATOM 1568 C CA . LYS A 1 201 ? -37.565 1.647 42.548 1.00 92.56 201 LYS A CA 1
ATOM 1569 C C . LYS A 1 201 ? -38.032 1.249 41.147 1.00 92.56 201 LYS A C 1
ATOM 1571 O O . LYS A 1 201 ? -37.192 1.004 40.283 1.00 92.56 201 LYS A O 1
ATOM 1576 N N . GLU A 1 202 ? -39.342 1.243 40.917 1.00 87.75 202 GLU A N 1
ATOM 1577 C CA . GLU A 1 202 ? -39.939 0.948 39.611 1.00 87.75 202 GLU A CA 1
ATOM 1578 C C . GLU A 1 202 ? -39.490 1.955 38.544 1.00 87.75 202 GLU A C 1
ATOM 1580 O O . GLU A 1 202 ? -39.009 1.571 37.480 1.00 87.75 202 GLU A O 1
ATOM 1585 N N . GLU A 1 203 ? -39.515 3.249 38.860 1.00 87.62 203 GLU A N 1
ATOM 1586 C CA . GLU A 1 203 ? -39.050 4.282 37.939 1.00 87.62 203 GLU A CA 1
ATOM 1587 C C . GLU A 1 203 ? -37.567 4.108 37.575 1.00 87.62 203 GLU A C 1
ATOM 1589 O O . GLU A 1 203 ? -37.193 4.213 36.403 1.00 87.62 203 GLU A O 1
ATOM 1594 N N . ARG A 1 204 ? -36.706 3.800 38.556 1.00 91.31 204 ARG A N 1
ATOM 1595 C CA . ARG A 1 204 ? -35.287 3.515 38.298 1.00 91.31 204 ARG A CA 1
ATOM 1596 C C . ARG A 1 204 ? -35.130 2.305 37.372 1.00 91.31 204 ARG A C 1
ATOM 1598 O O . ARG A 1 204 ? -34.301 2.353 36.464 1.00 91.31 204 ARG A O 1
ATOM 1605 N N . MET A 1 205 ? -35.926 1.251 37.564 1.00 90.19 205 MET A N 1
ATOM 1606 C CA . MET A 1 205 ? -35.915 0.082 36.681 1.00 90.19 205 MET A CA 1
ATOM 1607 C C . MET A 1 205 ? -36.311 0.443 35.247 1.00 90.19 205 MET A C 1
ATOM 1609 O O . MET A 1 205 ? -35.610 0.047 34.315 1.00 90.19 205 MET A O 1
ATOM 1613 N N . ILE A 1 206 ? -37.376 1.228 35.056 1.00 87.69 206 ILE A N 1
ATOM 1614 C CA . ILE A 1 206 ? -37.824 1.640 33.717 1.00 87.69 206 ILE A CA 1
ATOM 1615 C C . ILE A 1 206 ? -36.766 2.527 33.047 1.00 87.69 206 ILE A C 1
ATOM 1617 O O . ILE A 1 206 ? -36.409 2.281 31.893 1.00 87.69 206 ILE A O 1
ATOM 1621 N N . ARG A 1 207 ? -36.192 3.507 33.761 1.00 89.62 207 ARG A N 1
ATOM 1622 C CA . ARG A 1 207 ? -35.118 4.355 33.212 1.00 89.62 207 ARG A CA 1
ATOM 1623 C C . ARG A 1 207 ? -33.896 3.537 32.809 1.00 89.62 207 ARG A C 1
ATOM 1625 O O . ARG A 1 207 ? -33.400 3.710 31.700 1.00 89.62 207 ARG A O 1
ATOM 1632 N N . ASN A 1 208 ? -33.436 2.622 33.662 1.00 92.38 208 ASN A N 1
ATOM 1633 C CA . ASN A 1 208 ? -32.302 1.754 33.338 1.00 92.38 208 ASN A CA 1
ATOM 1634 C C . ASN A 1 208 ? -32.601 0.873 32.120 1.00 92.38 208 ASN A C 1
ATOM 1636 O O . ASN A 1 208 ? -31.749 0.732 31.242 1.00 92.38 208 ASN A O 1
ATOM 1640 N N . ARG A 1 209 ? -33.824 0.336 32.023 1.00 91.56 209 ARG A N 1
ATOM 1641 C CA . ARG A 1 209 ? -34.274 -0.443 30.864 1.00 91.56 209 ARG A CA 1
ATOM 1642 C C . ARG A 1 209 ? -34.241 0.388 29.577 1.00 91.56 209 ARG A C 1
ATOM 1644 O O . ARG A 1 209 ? -33.702 -0.082 28.576 1.00 91.56 209 ARG A O 1
ATOM 1651 N N . LEU A 1 210 ? -34.753 1.620 29.605 1.00 87.25 210 LEU A N 1
ATOM 1652 C CA . LEU A 1 210 ? -34.726 2.537 28.459 1.00 87.25 210 LEU A CA 1
ATOM 1653 C C . LEU A 1 210 ? -33.296 2.940 28.075 1.00 87.25 210 LEU A C 1
ATOM 1655 O O . LEU A 1 210 ? -32.962 2.945 26.891 1.00 87.25 210 LEU A O 1
ATOM 1659 N N . SER A 1 211 ? -32.434 3.233 29.050 1.00 90.19 211 SER A N 1
ATOM 1660 C CA . SER A 1 211 ? -31.023 3.553 28.806 1.00 90.19 211 SER A CA 1
ATOM 1661 C C . SER A 1 211 ? -30.278 2.384 28.160 1.00 90.19 211 SER A C 1
ATOM 1663 O O . SER A 1 211 ? -29.579 2.579 27.165 1.00 90.19 211 SER A O 1
ATOM 1665 N N . ALA A 1 212 ? -30.483 1.159 28.652 1.00 92.94 212 ALA A N 1
ATOM 1666 C CA . ALA A 1 212 ? -29.908 -0.044 28.054 1.00 92.94 212 ALA A CA 1
ATOM 1667 C C . ALA A 1 212 ? -30.424 -0.273 26.623 1.00 92.94 212 ALA A C 1
ATOM 1669 O O . ALA A 1 212 ? -29.644 -0.606 25.731 1.00 92.94 212 ALA A O 1
ATOM 1670 N N . GLN A 1 213 ? -31.719 -0.046 26.373 1.00 90.94 213 GLN A N 1
ATOM 1671 C CA . GLN A 1 213 ? -32.295 -0.137 25.031 1.00 90.94 213 GLN A CA 1
ATOM 1672 C C . GLN A 1 213 ? -31.688 0.901 24.077 1.00 90.94 213 GLN A C 1
ATOM 1674 O O . GLN A 1 213 ? -31.289 0.536 22.973 1.00 90.94 213 GLN A O 1
ATOM 1679 N N . LYS A 1 214 ? -31.564 2.168 24.498 1.00 90.69 214 LYS A N 1
ATOM 1680 C CA . LYS A 1 214 ? -30.923 3.226 23.698 1.00 90.69 214 LYS A CA 1
ATOM 1681 C C . LYS A 1 214 ? -29.456 2.911 23.409 1.00 90.69 214 LYS A C 1
ATOM 1683 O O . LYS A 1 214 ? -29.015 3.095 22.281 1.00 90.69 214 LYS A O 1
ATOM 1688 N N . SER A 1 215 ? -28.712 2.406 24.393 1.00 94.81 215 SER A N 1
ATOM 1689 C CA . SER A 1 215 ? -27.315 1.994 24.209 1.00 94.81 215 SER A CA 1
ATOM 1690 C C . SER A 1 215 ? -27.190 0.871 23.172 1.00 94.81 215 SER A C 1
ATOM 1692 O O . SER A 1 215 ? -26.410 0.988 22.228 1.00 94.81 215 SER A O 1
ATOM 1694 N N . ARG A 1 216 ? -28.027 -0.172 23.273 1.00 95.50 216 ARG A N 1
ATOM 1695 C CA . ARG A 1 216 ? -28.080 -1.259 22.281 1.00 95.50 216 ARG A CA 1
ATOM 1696 C C . ARG A 1 216 ? -28.468 -0.755 20.891 1.00 95.50 216 ARG A C 1
ATOM 1698 O O . ARG A 1 216 ? -27.874 -1.196 19.914 1.00 95.50 216 ARG A O 1
ATOM 1705 N N . ALA A 1 217 ? -29.426 0.169 20.800 1.00 93.50 217 ALA A N 1
ATOM 1706 C CA . ALA A 1 217 ? -29.835 0.774 19.534 1.00 93.50 217 ALA A CA 1
ATOM 1707 C C . ALA A 1 217 ? -28.684 1.556 18.880 1.00 93.50 217 ALA A C 1
ATOM 1709 O O . ALA A 1 217 ? -28.383 1.297 17.723 1.00 93.50 217 ALA A O 1
ATOM 1710 N N . ARG A 1 218 ? -27.976 2.407 19.638 1.00 94.25 218 ARG A N 1
ATOM 1711 C CA . ARG A 1 218 ? -26.792 3.137 19.146 1.00 94.25 218 ARG A CA 1
ATOM 1712 C C . ARG A 1 218 ? -25.677 2.201 18.695 1.00 94.25 218 ARG A C 1
ATOM 1714 O O . ARG A 1 218 ? -25.088 2.421 17.648 1.00 94.25 218 ARG A O 1
ATOM 1721 N N . LYS A 1 219 ? -25.398 1.137 19.458 1.00 95.94 219 LYS A N 1
ATOM 1722 C CA . LYS A 1 219 ? -24.392 0.136 19.065 1.00 95.94 219 LYS A CA 1
ATOM 1723 C C . LYS A 1 219 ? -24.791 -0.579 17.771 1.00 95.94 219 LYS A C 1
ATOM 1725 O O . LYS A 1 219 ? -23.937 -0.820 16.928 1.00 95.94 219 LYS A O 1
ATOM 1730 N N . LYS A 1 220 ? -26.078 -0.907 17.611 1.00 95.75 220 LYS A N 1
ATOM 1731 C CA . LYS A 1 220 ? -26.607 -1.516 16.384 1.00 95.75 220 LYS A CA 1
ATOM 1732 C C . LYS A 1 220 ? -26.497 -0.568 15.187 1.00 95.75 220 LYS A C 1
ATOM 1734 O O . LYS A 1 220 ? -26.105 -1.012 14.120 1.00 95.75 220 LYS A O 1
ATOM 1739 N N . GLU A 1 221 ? -26.833 0.704 15.372 1.00 95.38 221 GLU A N 1
ATOM 1740 C CA . GLU A 1 221 ? -26.726 1.744 14.344 1.00 95.38 221 GLU A CA 1
ATOM 1741 C C . GLU A 1 221 ? -25.271 1.983 13.930 1.00 95.38 221 GLU A C 1
ATOM 1743 O O . GLU A 1 221 ? -24.966 1.926 12.748 1.00 95.38 221 GLU A O 1
ATOM 1748 N N . LEU A 1 222 ? -24.353 2.135 14.891 1.00 94.31 222 LEU A N 1
ATOM 1749 C CA . LEU A 1 222 ? -22.921 2.256 14.607 1.00 94.31 222 LEU A CA 1
ATOM 1750 C C . LEU A 1 222 ? -22.397 1.043 13.832 1.00 94.31 222 LEU A C 1
ATOM 1752 O O . LEU A 1 222 ? -21.676 1.212 12.857 1.00 94.31 222 LEU A O 1
ATOM 1756 N N . LYS A 1 223 ? -22.782 -0.173 14.241 1.00 94.38 223 LYS A N 1
ATOM 1757 C CA . LYS A 1 223 ? -22.412 -1.396 13.522 1.00 94.38 223 LYS A CA 1
ATOM 1758 C C . LYS A 1 223 ? -22.922 -1.367 12.076 1.00 94.38 223 LYS A C 1
ATOM 1760 O O . LYS A 1 223 ? -22.141 -1.630 11.175 1.00 94.38 223 LYS A O 1
ATOM 1765 N N . ALA A 1 224 ? -24.186 -1.002 11.864 1.00 95.38 224 ALA A N 1
ATOM 1766 C CA . ALA A 1 224 ? -24.762 -0.899 10.524 1.00 95.38 224 ALA A CA 1
ATOM 1767 C C . ALA A 1 224 ? -24.064 0.172 9.664 1.00 95.38 224 ALA A C 1
ATOM 1769 O O . ALA A 1 224 ? -23.848 -0.047 8.477 1.00 95.38 224 ALA A O 1
ATOM 1770 N N . ASN A 1 225 ? -23.672 1.304 10.259 1.00 93.44 225 ASN A N 1
ATOM 1771 C CA . ASN A 1 225 ? -22.922 2.349 9.560 1.00 93.44 225 ASN A CA 1
ATOM 1772 C C . ASN A 1 225 ? -21.532 1.855 9.140 1.00 93.44 225 ASN A C 1
ATOM 1774 O O . ASN A 1 225 ? -21.154 2.043 7.990 1.00 93.44 225 ASN A O 1
ATOM 1778 N N . LEU A 1 226 ? -20.805 1.179 10.037 1.00 93.56 226 LEU A N 1
ATOM 1779 C CA . LEU A 1 226 ? -19.492 0.603 9.727 1.00 93.56 226 LEU A CA 1
ATOM 1780 C C . LEU A 1 226 ? -19.581 -0.493 8.656 1.00 93.56 226 LEU A C 1
ATOM 1782 O O . LEU A 1 226 ? -18.746 -0.534 7.760 1.00 93.56 226 LEU A O 1
ATOM 1786 N N . GLU A 1 227 ? -20.601 -1.354 8.715 1.00 94.75 227 GLU A N 1
ATOM 1787 C CA . GLU A 1 227 ? -20.863 -2.360 7.674 1.00 94.75 227 GLU A CA 1
ATOM 1788 C C . GLU A 1 227 ? -21.145 -1.695 6.314 1.00 94.75 227 GLU A C 1
ATOM 1790 O O . GLU A 1 227 ? -20.602 -2.123 5.298 1.00 94.75 227 GLU A O 1
ATOM 1795 N N . GLY A 1 228 ? -21.922 -0.605 6.295 1.00 96.00 228 GLY A N 1
ATOM 1796 C CA . GLY A 1 228 ? -22.188 0.169 5.080 1.00 96.00 228 GLY A CA 1
ATOM 1797 C C . GLY A 1 228 ? -20.953 0.887 4.521 1.00 96.00 228 GLY A C 1
ATOM 1798 O O . GLY A 1 228 ? -20.742 0.895 3.309 1.00 96.00 228 GLY A O 1
ATOM 1799 N N . GLU A 1 229 ? -20.110 1.467 5.380 1.00 92.88 229 GLU A N 1
ATOM 1800 C CA . GLU A 1 229 ? -18.839 2.078 4.967 1.00 92.88 229 GLU A CA 1
ATOM 1801 C C . GLU A 1 229 ? -17.866 1.042 4.409 1.00 92.88 229 GLU A C 1
ATOM 1803 O O . GLU A 1 229 ? -17.240 1.289 3.378 1.00 92.88 229 GLU A O 1
ATOM 1808 N N . PHE A 1 230 ? -17.777 -0.126 5.046 1.00 93.12 230 PHE A N 1
ATOM 1809 C CA . PHE A 1 230 ? -16.963 -1.236 4.568 1.00 93.12 230 PHE A CA 1
ATOM 1810 C C . PHE A 1 230 ? -17.419 -1.714 3.183 1.00 93.12 230 PHE A C 1
ATOM 1812 O O . PHE A 1 230 ? -16.594 -1.850 2.279 1.00 93.12 230 PHE A O 1
ATOM 1819 N N . GLU A 1 231 ? -18.726 -1.903 2.973 1.00 97.12 231 GLU A N 1
ATOM 1820 C CA . GLU A 1 231 ? -19.272 -2.282 1.663 1.00 97.12 231 GLU A CA 1
ATOM 1821 C C . GLU A 1 231 ? -18.991 -1.206 0.598 1.00 97.12 231 GLU A C 1
ATOM 1823 O O . GLU A 1 231 ? -18.589 -1.529 -0.521 1.00 97.12 231 GLU A O 1
ATOM 1828 N N . ARG A 1 232 ? -19.148 0.081 0.945 1.00 98.06 232 ARG A N 1
ATOM 1829 C CA . ARG A 1 232 ? -18.841 1.206 0.047 1.00 98.06 232 ARG A CA 1
ATOM 1830 C C . ARG A 1 232 ? -17.369 1.212 -0.366 1.00 98.06 232 ARG A C 1
ATOM 1832 O O . ARG A 1 232 ? -17.083 1.308 -1.555 1.00 98.06 232 ARG A O 1
ATOM 1839 N N . LEU A 1 233 ? -16.456 1.104 0.600 1.00 93.50 233 LEU A N 1
ATOM 1840 C CA . LEU A 1 233 ? -15.011 1.098 0.353 1.00 93.50 233 LEU A CA 1
ATOM 1841 C C . LEU A 1 233 ? -14.569 -0.136 -0.438 1.00 93.50 233 LEU A C 1
ATOM 1843 O O . LEU A 1 233 ? -13.686 -0.030 -1.284 1.00 93.50 233 LEU A O 1
ATOM 1847 N N . THR A 1 234 ? -15.201 -1.289 -0.209 1.00 92.44 234 THR A N 1
ATOM 1848 C CA . THR A 1 234 ? -14.930 -2.512 -0.979 1.00 92.44 234 THR A CA 1
ATOM 1849 C C . THR A 1 234 ? -15.294 -2.316 -2.450 1.00 92.44 234 THR A C 1
ATOM 1851 O O . THR A 1 234 ? -14.457 -2.554 -3.317 1.00 92.44 234 THR A O 1
ATOM 1854 N N . LYS A 1 235 ? -16.490 -1.779 -2.736 1.00 96.62 235 LYS A N 1
ATOM 1855 C CA . LYS A 1 235 ? -16.910 -1.455 -4.111 1.00 96.62 235 LYS A CA 1
ATOM 1856 C C . LYS A 1 235 ? -15.993 -0.424 -4.764 1.00 96.62 235 LYS A C 1
ATOM 1858 O O . LYS A 1 235 ? -15.616 -0.596 -5.915 1.00 96.62 235 LYS A O 1
ATOM 1863 N N . GLU A 1 236 ? -15.614 0.621 -4.026 1.00 95.94 236 GLU A N 1
ATOM 1864 C CA . GLU A 1 236 ? -14.690 1.654 -4.509 1.00 95.94 236 GLU A CA 1
ATOM 1865 C C . GLU A 1 236 ? -13.328 1.052 -4.893 1.00 95.94 236 GLU A C 1
ATOM 1867 O O . GLU A 1 236 ? -12.814 1.316 -5.981 1.00 95.94 236 GLU A O 1
ATOM 1872 N N . ASN A 1 237 ? -12.784 0.171 -4.048 1.00 90.25 237 ASN A N 1
ATOM 1873 C CA . ASN A 1 237 ? -11.537 -0.542 -4.315 1.00 90.25 237 ASN A CA 1
ATOM 1874 C C . ASN A 1 237 ? -11.631 -1.433 -5.565 1.00 90.25 237 ASN A C 1
ATOM 1876 O O . ASN A 1 237 ? -10.705 -1.445 -6.374 1.00 90.25 237 ASN A O 1
ATOM 1880 N N . GLU A 1 238 ? -12.744 -2.148 -5.745 1.00 94.38 238 GLU A N 1
ATOM 1881 C CA . GLU A 1 238 ? -13.001 -2.955 -6.943 1.00 94.38 238 GLU A CA 1
ATOM 1882 C C . GLU A 1 238 ? -13.038 -2.092 -8.211 1.00 94.38 238 GLU A C 1
ATOM 1884 O O . GLU A 1 238 ? -12.350 -2.416 -9.179 1.00 94.38 238 GLU A O 1
ATOM 1889 N N . THR A 1 239 ? -13.751 -0.958 -8.198 1.00 96.38 239 THR A N 1
ATOM 1890 C CA . THR A 1 239 ? -13.769 -0.024 -9.339 1.00 96.38 239 THR A CA 1
ATOM 1891 C C . THR A 1 239 ? -12.384 0.530 -9.667 1.00 96.38 239 THR A C 1
ATOM 1893 O O . THR A 1 239 ? -11.986 0.531 -10.832 1.00 96.38 239 THR A O 1
ATOM 1896 N N . LEU A 1 240 ? -11.606 0.933 -8.657 1.00 93.31 240 LEU A N 1
ATOM 1897 C CA . LEU A 1 240 ? -10.246 1.435 -8.870 1.00 93.31 240 LEU A CA 1
ATOM 1898 C C . LEU A 1 240 ? -9.325 0.351 -9.442 1.00 93.31 240 LEU A C 1
ATOM 1900 O O . LEU A 1 240 ? -8.541 0.626 -10.346 1.00 93.31 240 LEU A O 1
ATOM 1904 N N . LYS A 1 241 ? -9.448 -0.900 -8.981 1.00 89.88 241 LYS A N 1
ATOM 1905 C CA . LYS A 1 241 ? -8.707 -2.033 -9.558 1.00 89.88 241 LYS A CA 1
ATOM 1906 C C . LYS A 1 241 ? -9.048 -2.241 -11.031 1.00 89.88 241 LYS A C 1
ATOM 1908 O O . LYS A 1 241 ? -8.138 -2.443 -11.832 1.00 89.88 241 LYS A O 1
ATOM 1913 N N . THR A 1 242 ? -10.329 -2.174 -11.400 1.00 94.44 242 THR A N 1
ATOM 1914 C CA . THR A 1 242 ? -10.730 -2.300 -12.810 1.00 94.44 242 THR A CA 1
ATOM 1915 C C . THR A 1 242 ? -10.184 -1.159 -13.667 1.00 94.44 242 THR A C 1
ATOM 1917 O O . THR A 1 242 ? -9.670 -1.416 -14.751 1.00 94.44 242 THR A O 1
ATOM 1920 N N . GLU A 1 243 ? -10.197 0.076 -13.162 1.00 96.81 243 GLU A N 1
ATOM 1921 C CA . GLU A 1 243 ? -9.665 1.240 -13.877 1.00 96.81 243 GLU A CA 1
ATOM 1922 C C . GLU A 1 243 ? -8.146 1.147 -14.081 1.00 96.81 243 GLU A C 1
ATOM 1924 O O . GLU A 1 243 ? -7.652 1.393 -15.183 1.00 96.81 243 GLU A O 1
ATOM 1929 N N . VAL A 1 244 ? -7.402 0.722 -13.054 1.00 90.62 244 VAL A N 1
ATOM 1930 C CA . VAL A 1 244 ? -5.953 0.487 -13.157 1.00 90.62 244 VAL A CA 1
ATOM 1931 C C . VAL A 1 244 ? -5.648 -0.565 -14.222 1.00 90.62 244 VAL A C 1
ATOM 1933 O O . VAL A 1 244 ? -4.786 -0.333 -15.068 1.00 90.62 244 VAL A O 1
ATOM 1936 N N . LEU A 1 245 ? -6.379 -1.684 -14.239 1.00 89.81 245 LEU A N 1
ATOM 1937 C CA . LEU A 1 245 ? -6.202 -2.723 -15.258 1.00 89.81 245 LEU A CA 1
ATOM 1938 C C . LEU A 1 245 ? -6.499 -2.196 -16.669 1.00 89.81 245 LEU A C 1
ATOM 1940 O O . LEU A 1 245 ? -5.729 -2.451 -17.595 1.00 89.81 245 LEU A O 1
ATOM 1944 N N . GLU A 1 246 ? -7.570 -1.421 -16.851 1.00 94.88 246 GLU A N 1
ATOM 1945 C CA . GLU A 1 246 ? -7.878 -0.800 -18.144 1.00 94.88 246 GLU A CA 1
ATOM 1946 C C . GLU A 1 246 ? -6.779 0.163 -18.610 1.00 94.88 246 GLU A C 1
ATOM 1948 O O . GLU A 1 246 ? -6.418 0.172 -19.791 1.00 94.88 246 GLU A O 1
ATOM 1953 N N . LEU A 1 247 ? -6.241 0.983 -17.703 1.00 94.69 247 LEU A N 1
ATOM 1954 C CA . LEU A 1 247 ? -5.151 1.911 -18.006 1.00 94.69 247 LEU A CA 1
ATOM 1955 C C . LEU A 1 247 ? -3.852 1.175 -18.339 1.00 94.69 247 LEU A C 1
ATOM 1957 O O . LEU A 1 247 ? -3.162 1.573 -19.277 1.00 94.69 247 LEU A O 1
ATOM 1961 N N . GLN A 1 248 ? -3.544 0.085 -17.635 1.00 89.88 248 GLN A N 1
ATOM 1962 C CA . GLN A 1 248 ? -2.393 -0.769 -17.933 1.00 89.88 248 GLN A CA 1
ATOM 1963 C C . GLN A 1 248 ? -2.507 -1.401 -19.322 1.00 89.88 248 GLN A C 1
ATOM 1965 O O . GLN A 1 248 ? -1.556 -1.320 -20.099 1.00 89.88 248 GLN A O 1
ATOM 1970 N N . VAL A 1 249 ? -3.680 -1.938 -19.678 1.00 94.19 249 VAL A N 1
ATOM 1971 C CA . VAL A 1 249 ? -3.939 -2.474 -21.026 1.00 94.19 249 VAL A CA 1
ATOM 1972 C C . VAL A 1 249 ? -3.765 -1.383 -22.083 1.00 94.19 249 VAL A C 1
ATOM 1974 O O . VAL A 1 249 ? -3.032 -1.583 -23.048 1.00 94.19 249 VAL A O 1
ATOM 1977 N N . LYS A 1 250 ? -4.359 -0.197 -21.889 1.00 96.19 250 LYS A N 1
ATOM 1978 C CA . LYS A 1 250 ? -4.203 0.936 -22.821 1.00 96.19 250 LYS A CA 1
ATOM 1979 C C . LYS A 1 250 ? -2.738 1.358 -22.966 1.00 96.19 250 LYS A C 1
ATOM 1981 O O . LYS A 1 250 ? -2.282 1.592 -24.082 1.00 96.19 250 LYS A O 1
ATOM 1986 N N . ASN A 1 251 ? -1.994 1.442 -21.862 1.00 91.62 251 ASN A N 1
ATOM 1987 C CA . ASN A 1 251 ? -0.572 1.789 -21.876 1.00 91.62 251 ASN A CA 1
ATOM 1988 C C . ASN A 1 251 ? 0.250 0.742 -22.640 1.00 91.62 251 ASN A C 1
ATOM 1990 O O . ASN A 1 251 ? 1.089 1.102 -23.463 1.00 91.62 251 ASN A O 1
ATOM 1994 N N . GLN A 1 252 ? -0.029 -0.544 -22.419 1.00 92.56 252 GLN A N 1
ATOM 1995 C CA . GLN A 1 252 ? 0.615 -1.641 -23.133 1.00 92.56 252 GLN A CA 1
ATOM 1996 C C . GLN A 1 252 ? 0.323 -1.588 -24.638 1.00 92.56 252 GLN A C 1
ATOM 1998 O O . GLN A 1 252 ? 1.256 -1.692 -25.430 1.00 92.56 252 GLN A O 1
ATOM 2003 N N . THR A 1 253 ? -0.931 -1.361 -25.041 1.00 95.88 253 THR A N 1
ATOM 2004 C CA . THR A 1 253 ? -1.298 -1.199 -26.457 1.00 95.88 253 THR A CA 1
ATOM 2005 C C . THR A 1 253 ? -0.589 -0.003 -27.091 1.00 95.88 253 THR A C 1
ATOM 2007 O O . THR A 1 253 ? -0.057 -0.116 -28.189 1.00 95.88 253 THR A O 1
ATOM 2010 N N . LEU A 1 254 ? -0.519 1.140 -26.400 1.00 95.81 254 LEU A N 1
ATOM 2011 C CA . LEU A 1 254 ? 0.202 2.313 -26.907 1.00 95.81 254 LEU A CA 1
ATOM 2012 C C . LEU A 1 254 ? 1.706 2.050 -27.058 1.00 95.81 254 LEU A C 1
ATOM 2014 O O . LEU A 1 254 ? 2.297 2.484 -28.043 1.00 95.81 254 LEU A O 1
ATOM 2018 N N . LYS A 1 255 ? 2.318 1.315 -26.122 1.00 91.44 255 LYS A N 1
ATOM 2019 C CA . LYS A 1 255 ? 3.723 0.894 -26.225 1.00 91.44 255 LYS A CA 1
ATOM 2020 C C . LYS A 1 255 ? 3.958 -0.023 -27.423 1.00 91.44 255 LYS A C 1
ATOM 2022 O O . LYS A 1 255 ? 4.922 0.194 -28.148 1.00 91.44 255 LYS A O 1
ATOM 2027 N N . GLN A 1 256 ? 3.072 -0.993 -27.650 1.00 94.88 256 GLN A N 1
ATOM 2028 C CA . GLN A 1 256 ? 3.137 -1.885 -28.812 1.00 94.88 256 GLN A CA 1
ATOM 2029 C C . GLN A 1 256 ? 3.019 -1.105 -30.124 1.00 94.88 256 GLN A C 1
ATOM 2031 O O . GLN A 1 256 ? 3.878 -1.249 -30.986 1.00 94.88 256 GLN A O 1
ATOM 2036 N N . ASN A 1 257 ? 2.030 -0.213 -30.241 1.00 96.06 257 ASN A N 1
ATOM 2037 C CA . ASN A 1 257 ? 1.861 0.621 -31.434 1.00 96.06 257 ASN A CA 1
ATOM 2038 C C . ASN A 1 257 ? 3.105 1.485 -31.704 1.00 96.06 257 ASN A C 1
ATOM 2040 O O . ASN A 1 257 ? 3.560 1.581 -32.840 1.00 96.06 257 ASN A O 1
ATOM 2044 N N . LEU A 1 258 ? 3.685 2.084 -30.658 1.00 93.25 258 LEU A N 1
ATOM 2045 C CA . LEU A 1 258 ? 4.904 2.886 -30.779 1.00 93.25 258 LEU A CA 1
ATOM 2046 C C . LEU A 1 258 ? 6.090 2.029 -31.243 1.00 93.25 258 LEU A C 1
ATOM 2048 O O . LEU A 1 258 ? 6.861 2.453 -32.102 1.00 93.25 258 LEU A O 1
ATOM 2052 N N . GLU A 1 259 ? 6.232 0.814 -30.713 1.00 93.19 259 GLU A N 1
ATOM 2053 C CA . GLU A 1 259 ? 7.279 -0.125 -31.121 1.00 93.19 259 GLU A CA 1
ATOM 2054 C C . GLU A 1 259 ? 7.114 -0.588 -32.579 1.00 93.19 259 GLU A C 1
ATOM 2056 O O . GLU A 1 259 ? 8.096 -0.648 -33.324 1.00 93.19 259 GLU A O 1
ATOM 2061 N N . GLU A 1 260 ? 5.884 -0.858 -33.020 1.00 96.06 260 GLU A N 1
ATOM 2062 C CA . GLU A 1 260 ? 5.565 -1.185 -34.413 1.00 96.06 260 GLU A CA 1
ATOM 2063 C C . GLU A 1 260 ? 5.932 -0.039 -35.365 1.00 96.06 260 GLU A C 1
ATOM 2065 O O . GLU A 1 260 ? 6.622 -0.262 -36.366 1.00 96.06 260 GLU A O 1
ATOM 2070 N N . GLU A 1 261 ? 5.550 1.198 -35.032 1.00 95.31 261 GLU A N 1
ATOM 2071 C CA . GLU A 1 261 ? 5.927 2.394 -35.795 1.00 95.31 261 GLU A CA 1
ATOM 2072 C C . GLU A 1 261 ? 7.451 2.576 -35.836 1.00 95.31 261 GLU A C 1
ATOM 2074 O O . GLU A 1 261 ? 8.031 2.847 -36.891 1.00 95.31 261 GLU A O 1
ATOM 2079 N N . PHE A 1 262 ? 8.136 2.352 -34.715 1.00 94.50 262 PHE A N 1
ATOM 2080 C CA . PHE A 1 262 ? 9.592 2.445 -34.635 1.00 94.50 262 PHE A CA 1
ATOM 2081 C C . PHE A 1 262 ? 10.291 1.399 -35.511 1.00 94.50 262 PHE A C 1
ATOM 2083 O O . PHE A 1 262 ? 11.266 1.701 -36.207 1.00 94.50 262 PHE A O 1
ATOM 2090 N N . ASN A 1 263 ? 9.779 0.168 -35.527 1.00 95.06 263 ASN A N 1
ATOM 2091 C CA . ASN A 1 263 ? 10.281 -0.904 -36.383 1.00 95.06 263 ASN A CA 1
ATOM 2092 C C . ASN A 1 263 ? 10.022 -0.616 -37.870 1.00 95.06 263 ASN A C 1
ATOM 2094 O O . ASN A 1 263 ? 10.889 -0.885 -38.711 1.00 95.06 263 ASN A O 1
ATOM 2098 N N . MET A 1 264 ? 8.885 0.001 -38.204 1.00 97.19 264 MET A N 1
ATOM 2099 C CA . MET A 1 264 ? 8.607 0.482 -39.558 1.00 97.19 264 MET A CA 1
ATOM 2100 C C . MET A 1 264 ? 9.626 1.547 -39.988 1.00 97.19 264 MET A C 1
ATOM 2102 O O . MET A 1 264 ? 10.220 1.426 -41.061 1.00 97.19 264 MET A O 1
ATOM 2106 N N . LEU A 1 265 ? 9.902 2.542 -39.137 1.00 95.94 265 LEU A N 1
ATOM 2107 C CA . LEU A 1 265 ? 10.895 3.586 -39.415 1.00 95.94 265 LEU A CA 1
ATOM 2108 C C . LEU A 1 265 ? 12.309 3.019 -39.593 1.00 95.94 265 LEU A C 1
ATOM 2110 O O . LEU A 1 265 ? 13.013 3.417 -40.522 1.00 95.94 265 LEU A O 1
ATOM 2114 N N . LYS A 1 266 ? 12.716 2.053 -38.760 1.00 95.19 266 LYS A N 1
ATOM 2115 C CA . LYS A 1 266 ? 13.993 1.335 -38.922 1.00 95.19 266 LYS A CA 1
ATOM 2116 C C . LYS A 1 266 ? 14.076 0.597 -40.254 1.00 95.19 266 LYS A C 1
ATOM 2118 O O . LYS A 1 266 ? 15.116 0.635 -40.904 1.00 95.19 266 LYS A O 1
ATOM 2123 N N . THR A 1 267 ? 12.989 -0.050 -40.670 1.00 97.38 267 THR A N 1
ATOM 2124 C CA . THR A 1 267 ? 12.927 -0.769 -41.951 1.00 97.38 267 THR A CA 1
ATOM 2125 C C . THR A 1 267 ? 13.072 0.198 -43.129 1.00 97.38 267 THR A C 1
ATOM 2127 O O . THR A 1 267 ? 13.839 -0.064 -44.055 1.00 97.38 267 THR A O 1
ATOM 2130 N N . ILE A 1 268 ? 12.398 1.354 -43.073 1.00 96.69 268 ILE A N 1
ATOM 2131 C CA . ILE A 1 268 ? 12.545 2.420 -44.076 1.00 96.69 268 ILE A CA 1
ATOM 2132 C C . ILE A 1 268 ? 13.994 2.917 -44.113 1.00 96.69 268 ILE A C 1
ATOM 2134 O O . ILE A 1 268 ? 14.573 3.011 -45.196 1.00 96.69 268 ILE A O 1
ATOM 2138 N N . LEU A 1 269 ? 14.601 3.183 -42.953 1.00 96.62 269 LEU A N 1
ATOM 2139 C CA . LEU A 1 269 ? 15.989 3.631 -42.858 1.00 96.62 269 LEU A CA 1
ATOM 2140 C C . LEU A 1 269 ? 16.957 2.624 -43.496 1.00 96.62 269 LEU A C 1
ATOM 2142 O O . LEU A 1 269 ? 17.739 3.013 -44.361 1.00 96.62 269 LEU A O 1
ATOM 2146 N N . ALA A 1 270 ? 16.844 1.340 -43.142 1.00 96.69 270 ALA A N 1
ATOM 2147 C CA . ALA A 1 270 ? 17.664 0.273 -43.713 1.00 96.69 270 ALA A CA 1
ATOM 2148 C C . ALA A 1 270 ? 17.525 0.208 -45.244 1.00 96.69 270 ALA A C 1
ATOM 2150 O O . ALA A 1 270 ? 18.523 0.151 -45.953 1.00 96.69 270 ALA A O 1
ATOM 2151 N N . SER A 1 271 ? 16.302 0.339 -45.774 1.00 97.25 271 SER A N 1
ATOM 2152 C CA . SER A 1 271 ? 16.071 0.336 -47.227 1.00 97.25 271 SER A CA 1
ATOM 2153 C C . SER A 1 271 ? 16.711 1.525 -47.967 1.00 97.25 271 SER A C 1
ATOM 2155 O O . SER A 1 271 ? 17.086 1.408 -49.135 1.00 97.25 271 SER A O 1
ATOM 2157 N N . ILE A 1 272 ? 16.831 2.691 -47.317 1.00 95.88 272 ILE A N 1
ATOM 2158 C CA . ILE A 1 272 ? 17.527 3.862 -47.878 1.00 95.88 272 ILE A CA 1
ATOM 2159 C C . ILE A 1 272 ? 19.041 3.626 -47.851 1.00 95.88 272 ILE A C 1
ATOM 2161 O O . ILE A 1 272 ? 19.736 3.964 -48.811 1.00 95.88 272 ILE A O 1
ATOM 2165 N N . GLU A 1 273 ? 19.554 3.040 -46.770 1.00 95.56 273 GLU A N 1
ATOM 2166 C CA . GLU A 1 273 ? 20.977 2.731 -46.619 1.00 95.56 273 GLU A CA 1
ATOM 2167 C C . GLU A 1 273 ? 21.438 1.648 -47.598 1.00 95.56 273 GLU A C 1
ATOM 2169 O O . GLU A 1 273 ? 22.464 1.826 -48.252 1.00 95.56 273 GLU A O 1
ATOM 2174 N N . ASP A 1 274 ? 20.645 0.599 -47.809 1.00 97.19 274 ASP A N 1
ATOM 2175 C CA . ASP A 1 274 ? 20.945 -0.446 -48.791 1.00 97.19 274 ASP A CA 1
ATOM 2176 C C . ASP A 1 274 ? 21.033 0.116 -50.217 1.00 97.19 274 ASP A C 1
ATOM 2178 O O . ASP A 1 274 ? 21.987 -0.175 -50.942 1.00 97.19 274 ASP A O 1
ATOM 2182 N N . ARG A 1 275 ? 20.096 0.989 -50.615 1.00 96.06 275 ARG A N 1
ATOM 2183 C CA . ARG A 1 275 ? 20.149 1.674 -51.922 1.00 96.06 275 ARG A CA 1
ATOM 2184 C C . ARG A 1 275 ? 21.370 2.583 -52.048 1.00 96.06 275 ARG A C 1
ATOM 2186 O O . ARG A 1 275 ? 22.024 2.600 -53.091 1.00 96.06 275 ARG A O 1
ATOM 2193 N N . SER A 1 276 ? 21.735 3.279 -50.967 1.00 95.12 276 SER A N 1
ATOM 2194 C CA . SER A 1 276 ? 22.978 4.057 -50.908 1.00 95.12 276 SER A CA 1
ATOM 2195 C C . SER A 1 276 ? 24.215 3.191 -51.147 1.00 95.12 276 SER A C 1
ATOM 2197 O O . SER A 1 276 ? 25.136 3.626 -51.837 1.00 95.12 276 SER A O 1
ATOM 2199 N N . LEU A 1 277 ? 24.268 1.994 -50.553 1.00 95.56 277 LEU A N 1
ATOM 2200 C CA . LEU A 1 277 ? 25.400 1.070 -50.668 1.00 95.56 277 LEU A CA 1
ATOM 2201 C C . LEU A 1 277 ? 25.507 0.453 -52.065 1.00 95.56 277 LEU A C 1
ATOM 2203 O O . LEU A 1 277 ? 26.612 0.191 -52.536 1.00 95.56 277 LEU A O 1
ATOM 2207 N N . GLN A 1 278 ? 24.378 0.276 -52.751 1.00 96.62 278 GLN A N 1
ATOM 2208 C CA . GLN A 1 278 ? 24.328 -0.182 -54.142 1.00 96.62 278 GLN A CA 1
ATOM 2209 C C . GLN A 1 278 ? 24.757 0.898 -55.154 1.00 96.62 278 GLN A C 1
ATOM 2211 O O . GLN A 1 278 ? 24.867 0.613 -56.346 1.00 96.62 278 GLN A O 1
ATOM 2216 N N . GLY A 1 279 ? 25.044 2.123 -54.697 1.00 94.88 279 GLY A N 1
ATOM 2217 C CA . GLY A 1 279 ? 25.467 3.234 -55.551 1.00 94.88 279 GLY A CA 1
ATOM 2218 C C . GLY A 1 279 ? 24.318 3.901 -56.309 1.00 94.88 279 GLY A C 1
ATOM 2219 O O . GLY A 1 279 ? 24.571 4.683 -57.228 1.00 94.88 279 GLY A O 1
ATOM 2220 N N . GLU A 1 280 ? 23.066 3.618 -55.939 1.00 95.69 280 GLU A N 1
ATOM 2221 C CA . GLU A 1 280 ? 21.914 4.310 -56.507 1.00 95.69 280 GLU A CA 1
ATOM 2222 C C . GLU A 1 280 ? 21.883 5.775 -56.027 1.00 95.69 280 GLU A C 1
ATOM 2224 O O . GLU A 1 280 ? 22.153 6.064 -54.854 1.00 95.69 280 GLU A O 1
ATOM 2229 N N . PRO A 1 281 ? 21.573 6.744 -56.909 1.00 94.69 281 PRO A N 1
ATOM 2230 C CA . PRO A 1 281 ? 21.515 8.145 -56.520 1.00 94.69 281 PRO A CA 1
ATOM 2231 C C . PRO A 1 281 ? 20.321 8.400 -55.589 1.00 94.69 281 PRO A C 1
ATOM 2233 O O . PRO A 1 281 ? 19.173 8.431 -56.020 1.00 94.69 281 PRO A O 1
ATOM 2236 N N . ILE A 1 282 ? 20.608 8.641 -54.309 1.00 95.94 282 ILE A N 1
ATOM 2237 C CA . ILE A 1 282 ? 19.607 9.008 -53.296 1.00 95.94 282 ILE A CA 1
ATOM 2238 C C . ILE A 1 282 ? 19.075 10.418 -53.572 1.00 95.94 282 ILE A C 1
ATOM 2240 O O . ILE A 1 282 ? 19.859 11.376 -53.656 1.00 95.94 282 ILE A O 1
ATOM 2244 N N . SER A 1 283 ? 17.751 10.559 -53.637 1.00 97.12 283 SER A N 1
ATOM 2245 C CA . SER A 1 283 ? 17.077 11.851 -53.801 1.00 97.12 283 SER A CA 1
ATOM 2246 C C . SER A 1 283 ? 17.353 12.789 -52.617 1.00 97.12 283 SER A C 1
ATOM 2248 O O . SER A 1 283 ? 17.533 12.355 -51.478 1.00 97.12 283 SER A O 1
ATOM 2250 N N . SER A 1 284 ? 17.332 14.106 -52.845 1.00 96.31 284 SER A N 1
ATOM 2251 C CA . SER A 1 284 ? 17.443 15.095 -51.760 1.00 96.31 284 SER A CA 1
ATOM 2252 C C . SER A 1 284 ? 16.347 14.924 -50.700 1.00 96.31 284 SER A C 1
ATOM 2254 O O . SER A 1 284 ? 16.614 15.111 -49.514 1.00 96.31 284 SER A O 1
ATOM 2256 N N . GLN A 1 285 ? 15.144 14.504 -51.107 1.00 95.88 285 GLN A N 1
ATOM 2257 C CA . GLN A 1 285 ? 14.034 14.207 -50.196 1.00 95.88 285 GLN A CA 1
ATOM 2258 C C . GLN A 1 285 ? 14.324 12.994 -49.305 1.00 95.88 285 GLN A C 1
ATOM 2260 O O . GLN A 1 285 ? 14.032 13.025 -48.115 1.00 95.88 285 GLN A O 1
ATOM 2265 N N . GLU A 1 286 ? 14.942 11.946 -49.851 1.00 95.19 286 GLU A N 1
ATOM 2266 C CA . GLU A 1 286 ? 15.292 10.737 -49.096 1.00 95.19 286 GLU A CA 1
ATOM 2267 C C . GLU A 1 286 ? 16.422 10.999 -48.095 1.00 95.19 286 GLU A C 1
ATOM 2269 O O . GLU A 1 286 ? 16.406 10.450 -46.997 1.00 95.19 286 GLU A O 1
ATOM 2274 N N . ARG A 1 287 ? 17.372 11.887 -48.428 1.00 96.06 287 ARG A N 1
ATOM 2275 C CA . ARG A 1 287 ? 18.405 12.337 -47.479 1.00 96.06 287 ARG A CA 1
ATOM 2276 C C . ARG A 1 287 ? 17.797 13.087 -46.298 1.00 96.06 287 ARG A C 1
ATOM 2278 O O . ARG A 1 287 ? 18.138 12.785 -45.159 1.00 96.06 287 ARG A O 1
ATOM 2285 N N . LEU A 1 288 ? 16.876 14.014 -46.569 1.00 96.81 288 LEU A N 1
ATOM 2286 C CA . LEU A 1 288 ? 16.172 14.750 -45.519 1.00 96.81 288 LEU A CA 1
ATOM 2287 C C . LEU A 1 288 ? 15.341 13.804 -44.642 1.00 96.81 288 LEU A C 1
ATOM 2289 O O . LEU A 1 288 ? 15.402 13.896 -43.420 1.00 96.81 288 LEU A O 1
ATOM 2293 N N . LEU A 1 289 ? 14.611 12.866 -45.256 1.00 95.94 289 LEU A N 1
ATOM 2294 C CA . LEU A 1 289 ? 13.842 11.857 -44.528 1.00 95.94 289 LEU A CA 1
ATOM 2295 C C . LEU A 1 289 ? 14.752 10.997 -43.639 1.00 95.94 289 LEU A C 1
ATOM 2297 O O . LEU A 1 289 ? 14.437 10.782 -42.473 1.00 95.94 289 LEU A O 1
ATOM 2301 N N . ARG A 1 290 ? 15.906 10.555 -44.152 1.00 96.12 290 ARG A N 1
ATOM 2302 C CA . ARG A 1 290 ? 16.911 9.816 -43.376 1.00 96.12 290 ARG A CA 1
ATOM 2303 C C . ARG A 1 290 ? 17.397 10.609 -42.162 1.00 96.12 290 ARG A C 1
ATOM 2305 O O . ARG A 1 290 ? 17.433 10.060 -41.064 1.00 96.12 290 ARG A O 1
ATOM 2312 N N . GLU A 1 291 ? 17.755 11.880 -42.342 1.00 96.56 291 GLU A N 1
ATOM 2313 C CA . GLU A 1 291 ? 18.189 12.747 -41.237 1.00 96.56 291 GLU A CA 1
ATOM 2314 C C . GLU A 1 291 ? 17.085 12.933 -40.186 1.00 96.56 291 GLU A C 1
ATOM 2316 O O . GLU A 1 291 ? 17.355 12.841 -38.989 1.00 96.56 291 GLU A O 1
ATOM 2321 N N . GLN A 1 292 ? 15.833 13.119 -40.618 1.00 96.75 292 GLN A N 1
ATOM 2322 C CA . GLN A 1 292 ? 14.682 13.246 -39.719 1.00 96.75 292 GLN A CA 1
ATOM 2323 C C . GLN A 1 292 ? 14.413 11.959 -38.931 1.00 96.75 292 GLN A C 1
ATOM 2325 O O . GLN A 1 292 ? 14.223 12.021 -37.716 1.00 96.75 292 GLN A O 1
ATOM 2330 N N . ILE A 1 293 ? 14.442 10.796 -39.592 1.00 96.31 293 ILE A N 1
ATOM 2331 C CA . ILE A 1 293 ? 14.277 9.496 -38.929 1.00 96.31 293 ILE A CA 1
ATOM 2332 C C . ILE A 1 293 ? 15.388 9.301 -37.895 1.00 96.31 293 ILE A C 1
ATOM 2334 O O . ILE A 1 293 ? 15.099 8.995 -36.743 1.00 96.31 293 ILE A O 1
ATOM 2338 N N . MET A 1 294 ? 16.648 9.552 -38.257 1.00 93.81 294 MET A N 1
ATOM 2339 C CA . MET A 1 294 ? 17.781 9.430 -37.332 1.00 93.81 294 MET A CA 1
ATOM 2340 C C . MET A 1 294 ? 17.652 10.346 -36.110 1.00 93.81 294 MET A C 1
ATOM 2342 O O . MET A 1 294 ? 17.914 9.909 -34.990 1.00 93.81 294 MET A O 1
ATOM 2346 N N . ALA A 1 295 ? 17.214 11.594 -36.299 1.00 94.62 295 ALA A N 1
ATOM 2347 C CA . ALA A 1 295 ? 16.975 12.516 -35.192 1.00 94.62 295 ALA A CA 1
ATOM 2348 C C . ALA A 1 295 ? 15.875 12.007 -34.242 1.00 94.62 295 ALA A C 1
ATOM 2350 O O . ALA A 1 295 ? 16.038 12.074 -33.023 1.00 94.62 295 ALA A O 1
ATOM 2351 N N . LEU A 1 296 ? 14.785 11.451 -34.782 1.00 93.00 296 LEU A N 1
ATOM 2352 C CA . LEU A 1 296 ? 13.712 10.850 -33.983 1.00 93.00 296 LEU A CA 1
ATOM 2353 C C . LEU A 1 296 ? 14.184 9.607 -33.216 1.00 93.00 296 LEU A C 1
ATOM 2355 O O . LEU A 1 296 ? 13.881 9.474 -32.030 1.00 93.00 296 LEU A O 1
ATOM 2359 N N . LEU A 1 297 ? 14.970 8.731 -33.854 1.00 91.50 297 LEU A N 1
ATOM 2360 C CA . LEU A 1 297 ? 15.554 7.558 -33.196 1.00 91.50 297 LEU A CA 1
ATOM 2361 C C . LEU A 1 297 ? 16.468 7.975 -32.028 1.00 91.50 297 LEU A C 1
ATOM 2363 O O . LEU A 1 297 ? 16.382 7.391 -30.951 1.00 91.50 297 LEU A O 1
ATOM 2367 N N . LEU A 1 298 ? 17.286 9.020 -32.208 1.00 92.31 298 LEU A N 1
ATOM 2368 C CA . LEU A 1 298 ? 18.173 9.551 -31.163 1.00 92.31 298 LEU A CA 1
ATOM 2369 C C . LEU A 1 298 ? 17.408 10.162 -29.980 1.00 92.31 298 LEU A C 1
ATOM 2371 O O . LEU A 1 298 ? 17.804 9.989 -28.827 1.00 92.31 298 LEU A O 1
ATOM 2375 N N . LEU A 1 299 ? 16.306 10.868 -30.245 1.00 90.81 299 LEU A N 1
ATOM 2376 C CA . LEU A 1 299 ? 15.437 11.398 -29.189 1.00 90.81 299 LEU A CA 1
ATOM 2377 C C . LEU A 1 299 ? 14.791 10.267 -28.380 1.00 90.81 299 LEU A C 1
ATOM 2379 O O . LEU A 1 299 ? 14.722 10.355 -27.156 1.00 90.81 299 LEU A O 1
ATOM 2383 N N . SER A 1 300 ? 14.383 9.186 -29.049 1.00 86.69 300 SER A N 1
ATOM 2384 C CA . SER A 1 300 ? 13.814 8.005 -28.396 1.00 86.69 300 SER A CA 1
ATOM 2385 C C . SER A 1 300 ? 14.824 7.267 -27.514 1.00 86.69 300 SER A C 1
ATOM 2387 O O . SER A 1 300 ? 14.449 6.820 -26.436 1.00 86.69 300 SER A O 1
ATOM 2389 N N . THR A 1 301 ? 16.094 7.164 -27.917 1.00 83.44 301 THR A N 1
ATOM 2390 C CA . THR A 1 301 ? 17.128 6.495 -27.105 1.00 83.44 301 THR A CA 1
ATOM 2391 C C . THR A 1 301 ? 17.584 7.316 -25.900 1.00 83.44 301 THR A C 1
ATOM 2393 O O . THR A 1 301 ? 18.092 6.751 -24.936 1.00 83.44 301 THR A O 1
ATOM 2396 N N . ASN A 1 302 ? 17.419 8.641 -25.954 1.00 83.12 302 ASN A N 1
ATOM 2397 C CA . ASN A 1 302 ? 17.814 9.552 -24.877 1.00 83.12 302 ASN A CA 1
ATOM 2398 C C . ASN A 1 302 ? 16.713 9.770 -23.833 1.00 83.12 302 ASN A C 1
ATOM 2400 O O . ASN A 1 302 ? 16.998 10.293 -22.755 1.00 83.12 302 ASN A O 1
ATOM 2404 N N . ALA A 1 303 ? 15.471 9.378 -24.127 1.00 76.12 303 ALA A N 1
ATOM 2405 C CA . ALA A 1 303 ? 14.447 9.260 -23.104 1.00 76.12 303 ALA A CA 1
ATOM 2406 C C . ALA A 1 303 ? 14.854 8.098 -22.192 1.00 76.12 303 ALA A C 1
ATOM 2408 O O . ALA A 1 303 ? 14.660 6.933 -22.539 1.00 76.12 303 ALA A O 1
ATOM 2409 N N . ALA A 1 304 ? 15.495 8.418 -21.061 1.00 65.69 304 ALA A N 1
ATOM 2410 C CA . ALA A 1 304 ? 15.841 7.429 -20.052 1.00 65.69 304 ALA A CA 1
ATOM 2411 C C . ALA A 1 304 ? 14.598 6.567 -19.783 1.00 65.69 304 ALA A C 1
ATOM 2413 O O . ALA A 1 304 ? 13.508 7.131 -19.627 1.00 65.69 304 ALA A O 1
ATOM 2414 N N . PRO A 1 305 ? 14.717 5.226 -19.785 1.00 64.44 305 PRO A N 1
ATOM 2415 C CA . PRO A 1 305 ? 13.594 4.390 -19.412 1.00 64.44 305 PRO A CA 1
ATOM 2416 C C . PRO A 1 305 ? 13.182 4.840 -18.016 1.00 64.44 305 PRO A C 1
ATOM 2418 O O . PRO A 1 305 ? 13.997 4.765 -17.099 1.00 64.44 305 PRO A O 1
ATOM 2421 N N . ILE A 1 306 ? 11.959 5.361 -17.884 1.00 62.25 306 ILE A N 1
ATOM 2422 C CA . ILE A 1 306 ? 11.360 5.647 -16.582 1.00 62.25 306 ILE A CA 1
ATOM 2423 C C . ILE A 1 306 ? 11.399 4.309 -15.858 1.00 62.25 306 ILE A C 1
ATOM 2425 O O . ILE A 1 306 ? 10.676 3.372 -16.219 1.00 62.25 306 ILE A O 1
ATOM 2429 N N . THR A 1 307 ? 12.353 4.165 -14.945 1.00 56.59 307 THR A N 1
ATOM 2430 C CA . THR A 1 307 ? 12.541 2.930 -14.205 1.00 56.59 307 THR A CA 1
ATOM 2431 C C . THR A 1 307 ? 11.269 2.714 -13.401 1.00 56.59 307 THR A C 1
ATOM 2433 O O . THR A 1 307 ? 10.677 3.661 -12.887 1.00 56.59 307 THR A O 1
ATOM 2436 N N . GLN A 1 308 ? 10.805 1.467 -13.302 1.00 52.00 308 GLN A N 1
ATOM 2437 C CA . GLN A 1 308 ? 9.604 1.147 -12.519 1.00 52.00 308 GLN A CA 1
ATOM 2438 C C . GLN A 1 308 ? 9.717 1.611 -11.051 1.00 52.00 308 GLN A C 1
ATOM 2440 O O . GLN A 1 308 ? 8.698 1.793 -10.393 1.00 52.00 308 GLN A O 1
ATOM 2445 N N . GLU A 1 309 ? 10.935 1.891 -10.571 1.00 55.44 309 GLU A N 1
ATOM 2446 C CA . GLU A 1 309 ? 11.209 2.562 -9.295 1.00 55.44 309 GLU A CA 1
ATOM 2447 C C . GLU A 1 309 ? 10.649 3.994 -9.204 1.00 55.44 309 GLU A C 1
ATOM 2449 O O . GLU A 1 309 ? 10.173 4.375 -8.139 1.00 55.44 309 GLU A O 1
ATOM 2454 N N . GLU A 1 310 ? 10.636 4.779 -10.289 1.00 53.53 310 GLU A N 1
ATOM 2455 C CA . GLU A 1 310 ? 10.070 6.142 -10.284 1.00 53.53 310 GLU A CA 1
ATOM 2456 C C . GLU A 1 310 ? 8.535 6.158 -10.349 1.00 53.53 310 GLU A C 1
ATOM 2458 O O . GLU A 1 310 ? 7.909 7.121 -9.909 1.00 53.53 310 GLU A O 1
ATOM 2463 N N . LEU A 1 311 ? 7.909 5.093 -10.860 1.00 52.94 311 LEU A N 1
ATOM 2464 C CA . LEU A 1 311 ? 6.447 4.985 -10.963 1.00 52.94 311 LEU A CA 1
ATOM 2465 C C . LEU A 1 311 ? 5.773 4.457 -9.687 1.00 52.94 311 LEU A C 1
ATOM 2467 O O . LEU A 1 311 ? 4.547 4.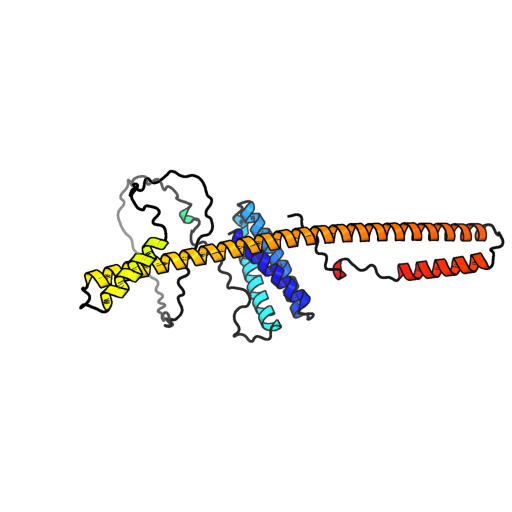404 -9.632 1.00 52.94 311 LEU A O 1
ATOM 2471 N N . GLY A 1 312 ? 6.537 4.088 -8.652 1.00 50.12 312 GLY A N 1
ATOM 2472 C CA . GLY A 1 312 ? 5.986 3.665 -7.359 1.00 50.12 312 GLY A CA 1
ATOM 2473 C C . GLY A 1 312 ? 5.114 2.401 -7.410 1.00 50.12 312 GLY A C 1
ATOM 2474 O O . GLY A 1 312 ? 4.454 2.072 -6.422 1.00 50.12 312 GLY A O 1
ATOM 2475 N N . GLU A 1 313 ? 5.101 1.671 -8.530 1.00 44.41 313 GLU A N 1
ATOM 2476 C CA . GLU A 1 313 ? 4.383 0.407 -8.666 1.00 44.41 313 GLU A CA 1
ATOM 2477 C C . GLU A 1 313 ? 5.156 -0.685 -7.918 1.00 44.41 313 GLU A C 1
ATOM 2479 O O . GLU A 1 313 ? 6.004 -1.387 -8.470 1.00 44.41 313 GLU A O 1
ATOM 2484 N N . ARG A 1 314 ? 4.865 -0.839 -6.620 1.00 51.97 314 ARG A N 1
ATOM 2485 C CA . ARG A 1 314 ? 5.211 -2.075 -5.915 1.00 51.97 314 ARG A CA 1
ATOM 2486 C C . ARG A 1 314 ? 4.506 -3.237 -6.625 1.00 51.97 314 ARG A C 1
ATOM 2488 O O . ARG A 1 314 ? 3.325 -3.101 -6.953 1.00 51.97 314 ARG A O 1
ATOM 2495 N N . PRO A 1 315 ? 5.182 -4.380 -6.832 1.00 47.41 315 PRO A N 1
ATOM 2496 C CA . PRO A 1 315 ? 4.530 -5.565 -7.363 1.00 47.41 315 PRO A CA 1
ATOM 2497 C C . PRO A 1 315 ? 3.331 -5.885 -6.473 1.00 47.41 315 PRO A C 1
ATOM 2499 O O . PRO A 1 315 ? 3.473 -6.034 -5.257 1.00 47.41 315 PRO A O 1
ATOM 2502 N N . VAL A 1 316 ? 2.143 -5.945 -7.075 1.00 48.78 316 VAL A N 1
ATOM 2503 C CA . VAL A 1 316 ? 0.940 -6.440 -6.410 1.00 48.78 316 VAL A CA 1
ATOM 2504 C C . VAL A 1 316 ? 1.204 -7.916 -6.138 1.00 48.78 316 VAL A C 1
ATOM 2506 O O . VAL A 1 316 ? 0.993 -8.765 -7.000 1.00 48.78 316 VAL A O 1
ATOM 2509 N N . SER A 1 317 ? 1.764 -8.219 -4.968 1.00 45.19 317 SER A N 1
ATOM 2510 C CA . SER A 1 317 ? 1.879 -9.585 -4.477 1.00 45.19 317 SER A CA 1
ATOM 2511 C C . SER A 1 317 ? 0.473 -10.167 -4.485 1.00 45.19 317 SER A C 1
ATOM 2513 O O . SER A 1 317 ? -0.423 -9.588 -3.869 1.00 45.19 317 SER A O 1
ATOM 2515 N N . SER A 1 318 ? 0.273 -11.248 -5.234 1.00 38.56 318 SER A N 1
ATOM 2516 C CA . SER A 1 318 ? -0.989 -11.977 -5.297 1.00 38.56 318 SER A CA 1
ATOM 2517 C C . SER A 1 318 ? -1.464 -12.290 -3.877 1.00 38.56 318 SER A C 1
ATOM 2519 O O . SER A 1 318 ? -0.790 -13.036 -3.164 1.00 38.56 318 SER A O 1
ATOM 2521 N N . TRP A 1 319 ? -2.573 -11.666 -3.483 1.00 42.25 319 TRP A N 1
ATOM 2522 C CA . TRP A 1 319 ? -3.363 -12.044 -2.313 1.00 42.25 319 TRP A CA 1
ATOM 2523 C C . TRP A 1 319 ? -4.259 -13.225 -2.670 1.00 42.25 319 TRP A C 1
ATOM 2525 O O . TRP A 1 319 ? -4.759 -13.240 -3.820 1.00 42.25 319 TRP A O 1
#